Protein AF-A0A914FD40-F1 (afdb_monomer_lite)

pLDDT: mean 70.57, std 19.54, range [28.34, 96.69]

Foldseek 3Di:
DDDDPQDFDDDQDDDPVSVVVVVVVVVVVVVVVVVVVVVVVVVVVVDDDDDDDDDDDDDDDDDDDDPDPVVVVLVVVLVVVVVVLVVVVVVLVVQLVVVLVVPQPDDLFALLVVVSQDDFDPVDPVSVVSRLVSLLVSLQVRFNDAAELQDGPDPPWQADQADALLCCLGGVCNRTGSYHYPLVRPDRGGLQSVSSNVSNLLSSLSNSLSNPPVLVVDDSVVSSVVSLACVQLVSVCVSVCSVVCVVAVPPVVVVVSVVVSVVVPPDPPVVVVVVVVVVVVVVVVSVVVSLVVLVVLVVCQVVVGSPNPYNNSCSNRPVPPPPD

Radius of gyration: 24.41 Å; chains: 1; bounding box: 53×72×67 Å

Structure (mmCIF, N/CA/C/O backbone):
data_AF-A0A914FD40-F1
#
_entry.id   AF-A0A914FD40-F1
#
loop_
_atom_site.group_PDB
_atom_site.id
_atom_site.type_symbol
_atom_site.label_atom_id
_atom_site.label_alt_id
_atom_site.label_comp_id
_atom_site.label_asym_id
_atom_site.label_entity_id
_atom_site.label_seq_id
_atom_site.pdbx_PDB_ins_code
_atom_site.Cartn_x
_atom_site.Cartn_y
_atom_site.Cartn_z
_atom_site.occupancy
_atom_site.B_iso_or_equiv
_atom_site.auth_seq_id
_atom_site.auth_comp_id
_atom_site.auth_asym_id
_atom_site.auth_atom_id
_atom_site.pdbx_PDB_model_num
ATOM 1 N N . MET A 1 1 ? 29.458 4.145 -28.388 1.00 33.38 1 MET A N 1
ATOM 2 C CA . MET A 1 1 ? 28.478 3.808 -27.333 1.00 33.38 1 MET A CA 1
ATOM 3 C C . MET A 1 1 ? 28.350 5.014 -26.413 1.00 33.38 1 MET A C 1
ATOM 5 O O . MET A 1 1 ? 29.369 5.381 -25.837 1.00 33.38 1 MET A O 1
ATOM 9 N N . PRO A 1 2 ? 27.203 5.711 -26.339 1.00 31.09 2 PRO A N 1
ATOM 10 C CA . PRO A 1 2 ? 27.093 6.883 -25.483 1.00 31.09 2 PRO A CA 1
ATOM 11 C C . PRO A 1 2 ? 26.838 6.464 -24.028 1.00 31.09 2 PRO A C 1
ATOM 13 O O . PRO A 1 2 ? 26.054 5.565 -23.741 1.00 31.09 2 PRO A O 1
ATOM 16 N N . ASN A 1 3 ? 27.563 7.126 -23.135 1.00 28.34 3 ASN A N 1
ATOM 17 C CA . ASN A 1 3 ? 27.593 6.956 -21.683 1.00 28.34 3 ASN A CA 1
ATOM 18 C C . ASN A 1 3 ? 26.197 7.221 -21.065 1.00 28.34 3 ASN A C 1
ATOM 20 O O . ASN A 1 3 ? 25.595 8.242 -21.416 1.00 28.34 3 ASN A O 1
ATOM 24 N N . PRO A 1 4 ? 25.663 6.389 -20.146 1.00 37.53 4 PRO A N 1
ATOM 25 C CA . PRO A 1 4 ? 24.378 6.676 -19.523 1.00 37.53 4 PRO A CA 1
ATOM 26 C C . PRO A 1 4 ? 24.523 7.872 -18.577 1.00 37.53 4 PRO A C 1
ATOM 28 O O . PRO A 1 4 ? 25.253 7.847 -17.586 1.00 37.53 4 PRO A O 1
ATOM 31 N N . ILE A 1 5 ? 23.816 8.950 -18.910 1.00 32.00 5 ILE A N 1
ATOM 32 C CA . ILE A 1 5 ? 23.697 10.151 -18.088 1.00 32.00 5 ILE A CA 1
ATOM 33 C C . ILE A 1 5 ? 23.040 9.743 -16.763 1.00 32.00 5 ILE A C 1
ATOM 35 O O . ILE A 1 5 ? 21.841 9.478 -16.712 1.00 32.00 5 ILE A O 1
ATOM 39 N N . ASN A 1 6 ? 23.824 9.725 -15.682 1.00 28.56 6 ASN A N 1
ATOM 40 C CA . ASN A 1 6 ? 23.344 9.630 -14.303 1.00 28.56 6 ASN A CA 1
ATOM 41 C C . ASN A 1 6 ? 22.493 10.872 -13.966 1.00 28.56 6 ASN A C 1
ATOM 43 O O . ASN A 1 6 ? 22.968 11.828 -13.350 1.00 28.56 6 ASN A O 1
ATOM 47 N N . LYS A 1 7 ? 21.226 10.889 -14.392 1.00 34.19 7 LYS A N 1
ATOM 48 C CA . LYS A 1 7 ? 20.258 11.906 -13.968 1.00 34.19 7 LYS A CA 1
ATOM 49 C C . LYS A 1 7 ? 19.826 11.586 -12.537 1.00 34.19 7 LYS A C 1
ATOM 51 O O . LYS A 1 7 ? 19.092 10.632 -12.295 1.00 34.19 7 LYS A O 1
ATOM 56 N N . LYS A 1 8 ? 20.311 12.380 -11.579 1.00 33.97 8 LYS A N 1
ATOM 57 C CA . LYS A 1 8 ? 19.809 12.381 -10.200 1.00 33.97 8 LYS A CA 1
ATOM 58 C C . LYS A 1 8 ? 18.381 12.929 -10.212 1.00 33.97 8 LYS A C 1
ATOM 60 O O . LYS A 1 8 ? 18.168 14.063 -10.631 1.00 33.97 8 LYS A O 1
ATOM 65 N N . ILE A 1 9 ? 17.422 12.122 -9.773 1.00 39.84 9 ILE A N 1
ATOM 66 C CA . ILE A 1 9 ? 16.048 12.562 -9.525 1.00 39.84 9 ILE A CA 1
ATOM 67 C C . ILE A 1 9 ? 16.040 13.194 -8.130 1.00 39.84 9 ILE A C 1
ATOM 69 O O . ILE A 1 9 ? 16.425 12.556 -7.150 1.00 39.84 9 ILE A O 1
ATOM 73 N N . PHE A 1 10 ? 15.671 14.470 -8.040 1.00 32.12 10 PHE A N 1
ATOM 74 C CA . PHE A 1 10 ? 15.627 15.202 -6.776 1.00 32.12 10 PHE A CA 1
ATOM 75 C C . PHE A 1 10 ? 14.251 15.034 -6.127 1.00 32.12 10 PHE A C 1
ATOM 77 O O . PHE A 1 10 ? 13.337 15.806 -6.389 1.00 32.12 10 PHE A O 1
ATOM 84 N N . LEU A 1 11 ? 14.116 14.043 -5.246 1.00 36.00 11 LEU A N 1
ATOM 85 C CA . LEU A 1 11 ? 13.073 14.048 -4.220 1.00 36.00 11 LEU A CA 1
ATOM 86 C C . LEU A 1 11 ? 13.629 14.784 -2.995 1.00 36.00 11 LEU A C 1
ATOM 88 O O . LEU A 1 11 ? 14.632 14.375 -2.409 1.00 36.00 11 LEU A O 1
ATOM 92 N N . VAL A 1 12 ? 13.024 15.924 -2.657 1.00 31.36 12 VAL A N 1
ATOM 93 C CA . VAL A 1 12 ? 13.481 16.806 -1.575 1.00 31.36 12 VAL A CA 1
ATOM 94 C C . VAL A 1 12 ? 13.182 16.159 -0.221 1.00 31.36 12 VAL A C 1
ATOM 96 O O . VAL A 1 12 ? 12.040 16.146 0.238 1.00 31.36 12 VAL A O 1
ATOM 99 N N . VAL A 1 13 ? 14.224 15.676 0.457 1.00 34.97 13 VAL A N 1
ATOM 100 C CA . VAL A 1 13 ? 14.212 15.425 1.903 1.00 34.97 13 VAL A CA 1
ATOM 101 C C . VAL A 1 13 ? 15.379 16.192 2.531 1.00 34.97 13 VAL A C 1
ATOM 103 O O . VAL A 1 13 ? 16.490 16.195 2.010 1.00 34.97 13 VAL A O 1
ATOM 106 N N . HIS A 1 14 ? 15.077 16.930 3.599 1.00 39.09 14 HIS A N 1
ATOM 107 C CA . HIS A 1 14 ? 15.932 17.955 4.198 1.00 39.09 14 HIS A CA 1
ATOM 108 C C . HIS A 1 14 ? 17.183 17.383 4.895 1.00 39.09 14 HIS A C 1
ATOM 110 O O . HIS A 1 14 ? 17.064 16.781 5.960 1.00 39.09 14 HIS A O 1
ATOM 116 N N . ASP A 1 15 ? 18.367 17.674 4.348 1.00 42.81 15 ASP A N 1
ATOM 117 C CA . ASP A 1 15 ? 19.610 17.893 5.109 1.00 42.81 15 ASP A CA 1
ATOM 118 C C . ASP A 1 15 ? 20.009 19.386 5.031 1.00 42.81 15 ASP A C 1
ATOM 120 O O . ASP A 1 15 ? 19.342 20.158 4.340 1.00 42.81 15 ASP A O 1
ATOM 124 N N . ASP A 1 16 ? 21.077 19.827 5.705 1.00 40.41 16 ASP A N 1
ATOM 125 C CA . ASP A 1 16 ? 21.490 21.245 5.737 1.00 40.41 16 ASP A CA 1
ATOM 126 C C . ASP A 1 16 ? 21.833 21.840 4.352 1.00 40.41 16 ASP A C 1
ATOM 128 O O . ASP A 1 16 ? 21.661 23.043 4.128 1.00 40.41 16 ASP A O 1
ATOM 132 N N . ARG A 1 17 ? 22.227 21.012 3.372 1.00 42.31 17 ARG A N 1
ATOM 133 C CA . ARG A 1 17 ? 22.383 21.436 1.965 1.00 42.31 17 ARG A CA 1
ATOM 134 C C . ARG A 1 17 ? 21.029 21.503 1.262 1.00 42.31 17 ARG A C 1
ATOM 136 O O . ARG A 1 17 ? 20.794 22.400 0.455 1.00 42.31 17 ARG A O 1
ATOM 143 N N . GLY A 1 18 ? 20.108 20.613 1.618 1.00 41.38 18 GLY A N 1
ATOM 144 C CA . GLY A 1 18 ? 18.689 20.692 1.287 1.00 41.38 18 GLY A CA 1
ATOM 145 C C . GLY A 1 18 ? 18.003 21.927 1.877 1.00 41.38 18 GLY A C 1
ATOM 146 O O . GLY A 1 18 ? 17.130 22.481 1.225 1.00 41.38 18 GLY A O 1
ATOM 147 N N . ILE A 1 19 ? 18.413 22.424 3.050 1.00 44.41 19 ILE A N 1
ATOM 148 C CA . ILE A 1 19 ? 17.927 23.686 3.634 1.00 44.41 19 ILE A CA 1
ATOM 149 C C . ILE A 1 19 ? 18.455 24.884 2.842 1.00 44.41 19 ILE A C 1
ATOM 151 O O . ILE A 1 19 ? 17.691 25.811 2.590 1.00 44.41 19 ILE A O 1
ATOM 155 N N . ALA A 1 20 ? 19.720 24.872 2.409 1.00 47.66 20 ALA A N 1
ATOM 156 C CA . ALA A 1 20 ? 20.258 25.915 1.534 1.00 47.66 20 ALA A CA 1
ATOM 157 C C . ALA A 1 20 ? 19.518 25.950 0.184 1.00 47.66 20 ALA A C 1
ATOM 159 O O . ALA A 1 20 ? 19.035 27.002 -0.228 1.00 47.66 20 ALA A O 1
ATOM 160 N N . ASN A 1 21 ? 19.312 24.788 -0.440 1.00 48.56 21 ASN A N 1
ATOM 161 C CA . ASN A 1 21 ? 18.564 24.681 -1.693 1.00 48.56 21 ASN A CA 1
ATOM 162 C C . ASN A 1 21 ? 17.068 24.986 -1.517 1.00 48.56 21 ASN A C 1
ATOM 164 O O . ASN A 1 21 ? 16.470 25.604 -2.390 1.00 48.56 21 ASN A O 1
ATOM 168 N N . ALA A 1 22 ? 16.467 24.635 -0.378 1.00 45.44 22 ALA A N 1
ATOM 169 C CA . ALA A 1 22 ? 15.090 24.991 -0.046 1.00 45.44 22 ALA A CA 1
ATOM 170 C C . ALA A 1 22 ? 14.937 26.481 0.272 1.00 45.44 22 ALA A C 1
ATOM 172 O O . ALA A 1 22 ? 13.894 27.040 -0.032 1.00 45.44 22 ALA A O 1
ATOM 173 N N . LYS A 1 23 ? 15.952 27.148 0.838 1.00 53.12 23 LYS A N 1
ATOM 174 C CA . LYS A 1 23 ? 15.969 28.611 0.999 1.00 53.12 23 LYS A CA 1
ATOM 175 C C . LYS A 1 23 ? 16.036 29.299 -0.359 1.00 53.12 23 LYS A C 1
ATOM 177 O O . LYS A 1 23 ? 15.266 30.225 -0.582 1.00 53.12 23 LYS A O 1
ATOM 182 N N . THR A 1 24 ? 16.875 28.813 -1.273 1.00 62.72 24 THR A N 1
ATOM 183 C CA . THR A 1 24 ? 16.949 29.340 -2.644 1.00 62.72 24 THR A CA 1
ATOM 184 C C . THR A 1 24 ? 15.649 29.086 -3.411 1.00 62.72 24 THR A C 1
ATOM 186 O O . THR A 1 24 ? 15.107 30.008 -4.009 1.00 62.72 24 THR A O 1
ATOM 189 N N . PHE A 1 25 ? 15.078 27.881 -3.318 1.00 50.03 25 PHE A N 1
ATOM 190 C CA . PHE A 1 25 ? 13.795 27.542 -3.942 1.00 50.03 25 PHE A CA 1
ATOM 191 C C . PHE A 1 25 ? 12.618 28.313 -3.324 1.00 50.03 25 PHE A C 1
ATOM 193 O O . PHE A 1 25 ? 11.750 28.801 -4.041 1.00 50.03 25 PHE A O 1
ATOM 200 N N . LYS A 1 26 ? 12.600 28.491 -1.996 1.00 62.81 26 LYS A N 1
ATOM 201 C CA . LYS A 1 26 ? 11.619 29.325 -1.290 1.00 62.81 26 LYS A CA 1
ATOM 202 C C . LYS A 1 26 ? 11.735 30.786 -1.717 1.00 62.81 26 LYS A C 1
ATOM 204 O O . LYS A 1 26 ? 10.709 31.381 -2.014 1.00 62.81 26 LYS A O 1
ATOM 209 N N . ALA A 1 27 ? 12.947 31.331 -1.828 1.00 74.31 27 ALA A N 1
ATOM 210 C CA . ALA A 1 27 ? 13.170 32.684 -2.334 1.00 74.31 27 ALA A CA 1
ATOM 211 C C . ALA A 1 27 ? 12.705 32.832 -3.794 1.00 74.31 27 ALA A C 1
ATOM 213 O O . ALA A 1 27 ? 12.091 33.836 -4.147 1.00 74.31 27 ALA A O 1
ATOM 214 N N . GLU A 1 28 ? 12.920 31.817 -4.637 1.00 67.19 28 GLU A N 1
ATOM 215 C CA . GLU A 1 28 ? 12.436 31.808 -6.021 1.00 67.19 28 GLU A CA 1
ATOM 216 C C . GLU A 1 28 ? 10.899 31.738 -6.096 1.00 67.19 28 GLU A C 1
ATOM 218 O O . GLU A 1 28 ? 10.274 32.445 -6.890 1.00 67.19 28 GLU A O 1
ATOM 223 N N . MET A 1 29 ? 10.266 30.938 -5.234 1.00 59.97 29 MET A N 1
ATOM 224 C CA . MET A 1 29 ? 8.807 30.840 -5.131 1.00 59.97 29 MET A CA 1
ATOM 225 C C . MET A 1 29 ? 8.177 32.102 -4.536 1.00 59.97 29 MET A C 1
ATOM 227 O O . MET A 1 29 ? 7.127 32.540 -5.007 1.00 59.97 29 MET A O 1
ATOM 231 N N . GLU A 1 30 ? 8.816 32.734 -3.552 1.00 71.19 30 GLU A N 1
ATOM 232 C CA . GLU A 1 30 ? 8.408 34.026 -2.995 1.00 71.19 30 GLU A CA 1
ATOM 233 C C . GLU A 1 30 ? 8.548 35.140 -4.038 1.00 71.19 30 GLU A C 1
ATOM 235 O O . GLU A 1 30 ? 7.628 35.941 -4.185 1.00 71.19 30 GLU A O 1
ATOM 240 N N . ALA A 1 31 ? 9.614 35.136 -4.847 1.00 78.06 31 ALA A N 1
ATOM 241 C CA . ALA A 1 31 ? 9.784 36.066 -5.963 1.00 78.06 31 ALA A CA 1
ATOM 242 C C . ALA A 1 31 ? 8.722 35.862 -7.058 1.00 78.06 31 ALA A C 1
ATOM 244 O O . ALA A 1 31 ? 8.135 36.833 -7.543 1.00 78.06 31 ALA A O 1
ATOM 245 N N . LYS A 1 32 ? 8.405 34.608 -7.416 1.00 65.56 32 LYS A N 1
ATOM 246 C CA . LYS A 1 32 ? 7.311 34.287 -8.352 1.00 65.56 32 LYS A CA 1
ATOM 247 C C . LYS A 1 32 ? 5.947 34.693 -7.790 1.00 65.56 32 LYS A C 1
ATOM 249 O O . LYS A 1 32 ? 5.140 35.262 -8.520 1.00 65.56 32 LYS A O 1
ATOM 254 N N . THR A 1 33 ? 5.710 34.485 -6.495 1.00 60.91 33 THR A N 1
ATOM 255 C CA . THR A 1 33 ? 4.465 34.872 -5.810 1.00 60.91 33 THR A CA 1
ATOM 256 C C . THR A 1 33 ? 4.330 36.390 -5.694 1.00 60.91 33 THR A C 1
ATOM 258 O O . THR A 1 33 ? 3.245 36.921 -5.910 1.00 60.91 33 THR A O 1
ATOM 261 N N . ALA A 1 34 ? 5.420 37.109 -5.417 1.00 75.94 34 ALA A N 1
ATOM 262 C CA . ALA A 1 34 ? 5.455 38.569 -5.400 1.00 75.94 34 ALA A CA 1
ATOM 263 C C . ALA A 1 34 ? 5.201 39.151 -6.797 1.00 75.94 34 ALA A C 1
ATOM 265 O O . ALA A 1 34 ? 4.391 40.065 -6.936 1.00 75.94 34 ALA A O 1
ATOM 266 N N . LYS A 1 35 ? 5.799 38.566 -7.845 1.00 77.81 35 LYS A N 1
ATOM 267 C CA . LYS A 1 35 ? 5.512 38.929 -9.241 1.00 77.81 35 LYS A CA 1
ATOM 268 C C . LYS A 1 35 ? 4.040 38.691 -9.589 1.00 77.81 35 LYS A C 1
ATOM 270 O O . LYS A 1 35 ? 3.414 39.545 -10.203 1.00 77.81 35 LYS A O 1
ATOM 275 N N . HIS A 1 36 ? 3.466 37.573 -9.145 1.00 55.34 36 HIS A N 1
ATOM 276 C CA . HIS A 1 36 ? 2.060 37.246 -9.388 1.00 55.34 36 HIS A CA 1
ATOM 277 C C . HIS A 1 36 ? 1.096 38.140 -8.587 1.00 55.34 36 HIS A C 1
ATOM 279 O O . HIS A 1 36 ? 0.043 38.510 -9.096 1.00 55.34 36 HIS A O 1
ATOM 285 N N . LYS A 1 37 ? 1.454 38.535 -7.356 1.00 67.31 37 LYS A N 1
ATOM 286 C CA . LYS A 1 37 ? 0.718 39.541 -6.572 1.00 67.31 37 LYS A CA 1
ATOM 287 C C . LYS A 1 37 ? 0.773 40.914 -7.226 1.00 67.31 37 LYS A C 1
ATOM 289 O O . LYS A 1 37 ? -0.256 41.568 -7.269 1.00 67.31 37 LYS A O 1
ATOM 294 N N . LYS A 1 38 ? 1.927 41.313 -7.766 1.00 75.38 38 LYS A N 1
ATOM 295 C CA . LYS A 1 38 ? 2.076 42.575 -8.496 1.00 75.38 38 LYS A CA 1
ATOM 296 C C . LYS A 1 38 ? 1.199 42.598 -9.749 1.00 75.38 38 LYS A C 1
ATOM 298 O O . LYS A 1 38 ? 0.442 43.537 -9.920 1.00 75.38 38 LYS A O 1
ATOM 303 N N . ILE A 1 39 ? 1.196 41.514 -10.530 1.00 66.81 39 ILE A N 1
ATOM 304 C CA . ILE A 1 39 ? 0.303 41.359 -11.691 1.00 66.81 39 ILE A CA 1
ATOM 305 C C . ILE A 1 39 ? -1.171 41.393 -11.261 1.00 66.81 39 ILE A C 1
ATOM 307 O O . ILE A 1 39 ? -1.973 42.085 -11.870 1.00 66.81 39 ILE A O 1
ATOM 311 N N . LYS A 1 40 ? -1.547 40.695 -10.180 1.00 56.59 40 LYS A N 1
ATOM 312 C CA . LYS A 1 40 ? -2.922 40.740 -9.655 1.00 56.59 40 LYS A CA 1
ATOM 313 C C . LYS A 1 40 ? -3.314 42.114 -9.122 1.00 56.59 40 LYS A C 1
ATOM 315 O O . LYS A 1 40 ? -4.476 42.466 -9.224 1.00 56.59 40 LYS A O 1
ATOM 320 N N . GLN A 1 41 ? -2.379 42.862 -8.552 1.00 60.88 41 GLN A N 1
ATOM 321 C CA . GLN A 1 41 ? -2.617 44.206 -8.047 1.00 60.88 41 GLN A CA 1
ATOM 322 C C . GLN A 1 41 ? -2.735 45.215 -9.196 1.00 60.88 41 GLN A C 1
ATOM 324 O O . GLN A 1 41 ? -3.647 46.023 -9.169 1.00 60.88 41 GLN A O 1
ATOM 329 N N . GLU A 1 42 ? -1.921 45.092 -10.246 1.00 67.12 42 GLU A N 1
ATOM 330 C CA . GLU A 1 42 ? -2.053 45.870 -11.489 1.00 67.12 42 GLU A CA 1
ATOM 331 C C . GLU A 1 42 ? -3.382 45.566 -12.212 1.00 67.12 42 GLU A C 1
ATOM 333 O O . GLU A 1 42 ? -4.002 46.465 -12.771 1.00 67.12 42 GLU A O 1
ATOM 338 N N . ILE A 1 43 ? -3.864 44.318 -12.143 1.00 56.69 43 ILE A N 1
ATOM 339 C CA . ILE A 1 43 ? -5.195 43.923 -12.636 1.00 56.69 43 ILE A CA 1
ATOM 340 C C . ILE A 1 43 ? -6.308 44.473 -11.725 1.00 56.69 43 ILE A C 1
ATOM 342 O O . ILE A 1 43 ? -7.301 44.991 -12.219 1.00 56.69 43 ILE A O 1
ATOM 346 N N . PHE A 1 44 ? -6.148 44.421 -10.402 1.00 46.06 44 PHE A N 1
ATOM 347 C CA . PHE A 1 44 ? -7.159 44.881 -9.440 1.00 46.06 44 PHE A CA 1
ATOM 348 C C . PHE A 1 44 ? -7.261 46.413 -9.362 1.00 46.06 44 PHE A C 1
ATOM 350 O O . PHE A 1 44 ? -8.335 46.946 -9.128 1.00 46.06 44 PHE A O 1
ATOM 357 N N . GLU A 1 45 ? -6.168 47.138 -9.606 1.00 52.66 45 GLU A N 1
ATOM 358 C CA . GLU A 1 45 ? -6.147 48.604 -9.725 1.00 52.66 45 GLU A CA 1
ATOM 359 C C . GLU A 1 45 ? -6.741 49.089 -11.063 1.00 52.66 45 GLU A C 1
ATOM 361 O O . GLU A 1 45 ? -7.018 50.279 -11.216 1.00 52.66 45 GLU A O 1
ATOM 366 N N . SER A 1 46 ? -6.995 48.172 -12.008 1.00 48.72 46 SER A N 1
ATOM 367 C CA . SER A 1 46 ? -7.757 48.441 -13.235 1.00 48.72 46 SER A CA 1
ATOM 368 C C . SER A 1 46 ? -9.275 48.244 -13.081 1.00 48.72 46 SER A C 1
ATOM 370 O O . SER A 1 46 ? -10.027 48.576 -13.997 1.00 48.72 46 SER A O 1
ATOM 372 N N . GLU A 1 47 ? -9.745 47.780 -11.917 1.00 50.19 47 GLU A N 1
ATOM 373 C CA . GLU A 1 47 ? -11.166 47.590 -11.610 1.00 50.19 47 GLU A CA 1
ATOM 374 C C . GLU A 1 47 ? -11.613 48.541 -10.479 1.00 50.19 47 GLU A C 1
ATOM 376 O O . GLU A 1 47 ? -10.993 48.648 -9.422 1.00 50.19 47 GLU A O 1
ATOM 381 N N . SER A 1 48 ? -12.683 49.300 -10.733 1.00 45.25 48 SER A N 1
ATOM 382 C CA . SER A 1 48 ? -13.171 50.388 -9.869 1.00 45.25 48 SER A CA 1
ATOM 383 C C . SER A 1 48 ? -13.733 49.876 -8.525 1.00 45.25 48 SER A C 1
ATOM 385 O O . SER A 1 48 ? -14.388 48.832 -8.512 1.00 45.25 48 SER A O 1
ATOM 387 N N . PRO A 1 49 ? -13.527 50.575 -7.386 1.00 44.72 49 PRO A N 1
ATOM 388 C CA . PRO A 1 49 ? -13.818 50.014 -6.069 1.00 44.72 49 PRO A CA 1
ATOM 389 C C . PRO A 1 49 ? -15.230 50.346 -5.558 1.00 44.72 49 PRO A C 1
ATOM 391 O O . PRO A 1 49 ? -15.503 51.485 -5.181 1.00 44.72 49 PRO A O 1
ATOM 394 N N . GLU A 1 50 ? -16.074 49.327 -5.377 1.00 37.25 50 GLU A N 1
ATOM 395 C CA . GLU A 1 50 ? -17.208 49.385 -4.443 1.00 37.25 50 GLU A CA 1
ATOM 396 C C . GLU A 1 50 ? -17.126 48.275 -3.373 1.00 37.25 50 GLU A C 1
ATOM 398 O O . GLU A 1 50 ? -17.197 47.084 -3.653 1.00 37.25 50 GLU A O 1
ATOM 403 N N . GLN A 1 51 ? -16.977 48.746 -2.127 1.00 37.38 51 GLN A N 1
ATOM 404 C CA . GLN A 1 51 ? -17.385 48.171 -0.832 1.00 37.38 51 GLN A CA 1
ATOM 405 C C . GLN A 1 51 ? -16.767 46.842 -0.325 1.00 37.38 51 GLN A C 1
ATOM 407 O O . GLN A 1 51 ? -17.059 45.743 -0.782 1.00 37.38 51 GLN A O 1
ATOM 412 N N . LYS A 1 52 ? -16.007 46.946 0.783 1.00 33.47 52 LYS A N 1
ATOM 413 C CA . LYS A 1 52 ? -15.651 45.846 1.707 1.00 33.47 52 LYS A CA 1
ATOM 414 C C . LYS A 1 52 ? -16.348 46.035 3.064 1.00 33.47 52 LYS A C 1
ATOM 416 O O . LYS A 1 52 ? -16.272 47.144 3.594 1.00 33.47 52 LYS A O 1
ATOM 421 N N . PRO A 1 53 ? -16.904 44.981 3.694 1.00 33.47 53 PRO A N 1
ATOM 422 C CA . PRO A 1 53 ? -17.271 45.001 5.105 1.00 33.47 53 PRO A CA 1
ATOM 423 C C . PRO A 1 53 ? -16.136 44.493 6.019 1.00 33.47 53 PRO A C 1
ATOM 425 O O . PRO A 1 53 ? -15.249 43.737 5.621 1.00 33.47 53 PRO A O 1
ATOM 428 N N . SER A 1 54 ? -16.188 44.963 7.263 1.00 33.78 54 SER A N 1
ATOM 429 C CA . SER A 1 54 ? -15.225 44.836 8.363 1.00 33.78 54 SER A CA 1
ATOM 430 C C . SER A 1 54 ? -15.108 43.428 8.966 1.00 33.78 54 SER A C 1
ATOM 432 O O . SER A 1 54 ? -16.116 42.808 9.298 1.00 33.78 54 SER A O 1
ATOM 434 N N . SER A 1 55 ? -13.876 42.970 9.210 1.00 32.56 55 SER A N 1
ATOM 435 C CA . SER A 1 55 ? -13.554 41.732 9.937 1.00 32.56 55 SER A CA 1
ATOM 436 C C . SER A 1 55 ? -13.489 41.950 11.454 1.00 32.56 55 SER A C 1
ATOM 438 O O . SER A 1 55 ? -12.693 42.766 11.924 1.00 32.56 55 SER A O 1
ATOM 440 N N . SER A 1 56 ? -14.263 41.179 12.219 1.00 30.00 56 SER A N 1
ATOM 441 C CA . SER A 1 56 ? -14.164 41.066 13.678 1.00 30.00 56 SER A CA 1
ATOM 442 C C . SER A 1 56 ? -13.120 40.014 14.080 1.00 30.00 56 SER A C 1
ATOM 444 O O . SER A 1 56 ? -13.083 38.904 13.553 1.00 30.00 56 SER A O 1
ATOM 446 N N . SER A 1 57 ? -12.242 40.370 15.021 1.00 28.97 57 SER A N 1
ATOM 447 C CA . SER A 1 57 ? -11.246 39.468 15.605 1.00 28.97 57 SER A CA 1
ATOM 448 C C . SER A 1 57 ? -11.841 38.714 16.797 1.00 28.97 57 SER A C 1
ATOM 450 O O . SER A 1 57 ? -12.236 39.342 17.780 1.00 28.97 57 SER A O 1
ATOM 452 N N . PHE A 1 58 ? -11.855 37.384 16.747 1.00 29.06 58 PHE A N 1
ATOM 453 C CA . PHE A 1 58 ? -12.146 36.534 17.905 1.00 29.06 58 PHE A CA 1
ATOM 454 C C . PHE A 1 58 ? -10.891 36.393 18.781 1.00 29.06 58 PHE A C 1
ATOM 456 O O . PHE A 1 58 ? -9.849 35.941 18.306 1.00 29.06 58 PHE A O 1
ATOM 463 N N . LYS A 1 59 ? -10.990 36.773 20.061 1.00 32.22 59 LYS A N 1
ATOM 464 C CA . LYS A 1 59 ? -10.000 36.466 21.105 1.00 32.22 59 LYS A CA 1
ATOM 465 C C . LYS A 1 59 ? -10.477 35.249 21.900 1.00 32.22 59 LYS A C 1
ATOM 467 O O . LYS A 1 59 ? -11.616 35.224 22.351 1.00 32.22 59 LYS A O 1
ATOM 472 N N . PHE A 1 60 ? -9.600 34.264 22.074 1.00 29.67 60 PHE A N 1
ATOM 473 C CA . PHE A 1 60 ? -9.784 33.176 23.035 1.00 29.67 60 PHE A CA 1
ATOM 474 C C . PHE A 1 60 ? -9.310 33.662 24.408 1.00 29.67 60 PHE A C 1
ATOM 476 O O . PHE A 1 60 ? -8.110 33.833 24.615 1.00 29.67 60 PHE A O 1
ATOM 483 N N . GLU A 1 61 ? -10.238 33.880 25.337 1.00 32.00 61 GLU A N 1
ATOM 484 C CA . GLU A 1 61 ? -9.931 34.073 26.756 1.00 32.00 61 GLU A CA 1
ATOM 485 C C . GLU A 1 61 ? -10.389 32.847 27.560 1.00 32.00 61 GLU A C 1
ATOM 487 O O . GLU A 1 61 ? -11.540 32.428 27.487 1.00 32.00 61 GLU A O 1
ATOM 492 N N . ASN A 1 62 ? -9.429 32.271 28.291 1.00 34.81 62 ASN A N 1
ATOM 493 C CA . ASN A 1 62 ? -9.542 31.518 29.545 1.00 34.81 62 ASN A CA 1
ATOM 494 C C . ASN A 1 62 ? -10.741 30.565 29.724 1.00 34.81 62 ASN A C 1
ATOM 496 O O . ASN A 1 62 ? -11.725 30.884 30.386 1.00 34.81 62 ASN A O 1
ATOM 500 N N . LEU A 1 63 ? -10.572 29.321 29.265 1.00 31.61 63 LEU A N 1
ATOM 501 C CA . LEU A 1 63 ? -11.341 28.168 29.742 1.00 31.61 63 LEU A CA 1
ATOM 502 C C . LEU A 1 63 ? -10.718 27.642 31.043 1.00 31.61 63 LEU A C 1
ATOM 504 O O . LEU A 1 63 ? -9.719 26.923 31.034 1.00 31.61 63 LEU A O 1
ATOM 508 N N . GLN A 1 64 ? -11.312 28.027 32.167 1.00 34.97 64 GLN A N 1
ATOM 509 C CA . GLN A 1 64 ? -11.005 27.486 33.485 1.00 34.97 64 GLN A CA 1
ATOM 510 C C . GLN A 1 64 ? -11.694 26.115 33.605 1.00 34.97 64 GLN A C 1
ATOM 512 O O . GLN A 1 64 ? -12.920 26.026 33.625 1.00 34.97 64 GLN A O 1
ATOM 517 N N . PHE A 1 65 ? -10.912 25.032 33.599 1.00 36.78 65 PHE A N 1
ATOM 518 C CA . PHE A 1 65 ? -11.432 23.668 33.726 1.00 36.78 65 PHE A CA 1
ATOM 519 C C . PHE A 1 65 ? -11.950 23.433 35.152 1.00 36.78 65 PHE A C 1
ATOM 521 O O . PHE A 1 65 ? -11.175 23.416 36.105 1.00 36.78 65 PHE A O 1
ATOM 528 N N . CYS A 1 66 ? -13.260 23.220 35.295 1.00 37.91 66 CYS A N 1
ATOM 529 C CA . CYS A 1 66 ? -13.837 22.622 36.496 1.00 37.91 66 CYS A CA 1
ATOM 530 C C . CYS A 1 66 ? -13.452 21.136 36.538 1.00 37.91 66 CYS A C 1
ATOM 532 O O . CYS A 1 66 ? -13.931 20.344 35.723 1.00 37.91 66 CYS A O 1
ATOM 534 N N . GLU A 1 67 ? -12.602 20.752 37.490 1.00 41.69 67 GLU A N 1
ATOM 535 C CA . GLU A 1 67 ? -12.355 19.351 37.839 1.00 41.69 67 GLU A CA 1
ATOM 536 C C . GLU A 1 67 ? -13.637 18.761 38.442 1.00 41.69 67 GLU A C 1
ATOM 538 O O . GLU A 1 67 ? -13.952 18.952 39.612 1.00 41.69 67 GLU A O 1
ATOM 543 N N . THR A 1 68 ? -14.427 18.087 37.610 1.00 54.78 68 THR A N 1
ATOM 544 C CA . THR A 1 68 ? -15.589 17.306 38.048 1.00 54.78 68 THR A CA 1
ATOM 545 C C . THR A 1 68 ? -15.165 15.853 38.259 1.00 54.78 68 THR A C 1
ATOM 547 O O . THR A 1 68 ? -14.311 15.345 37.531 1.00 54.78 68 THR A O 1
ATOM 550 N N . GLU A 1 69 ? -15.764 15.153 39.226 1.00 55.41 69 GLU A N 1
ATOM 551 C CA . GLU A 1 69 ? -15.476 13.737 39.533 1.00 55.41 69 GLU A CA 1
ATOM 552 C C . GLU A 1 69 ? -15.557 12.817 38.296 1.00 55.41 69 GLU A C 1
ATOM 554 O O . GLU A 1 69 ? -14.804 11.846 38.184 1.00 55.41 69 GLU A O 1
ATOM 559 N N . GLY A 1 70 ? -16.378 13.176 37.300 1.00 52.91 70 GLY A N 1
ATOM 560 C CA . GLY A 1 70 ? -16.462 12.475 36.015 1.00 52.91 70 GLY A CA 1
ATOM 561 C C . GLY A 1 70 ? -15.169 12.503 35.188 1.00 52.91 70 GLY A C 1
ATOM 562 O O . GLY A 1 70 ? -14.888 11.555 34.453 1.00 52.91 70 GLY A O 1
ATOM 563 N N . ALA A 1 71 ? -14.329 13.532 35.333 1.00 53.28 71 ALA A N 1
ATOM 564 C CA . ALA A 1 71 ? -13.038 13.604 34.650 1.00 53.28 71 ALA A CA 1
ATOM 565 C C . ALA A 1 71 ? -12.052 12.552 35.180 1.00 53.28 71 ALA A C 1
ATOM 567 O O . ALA A 1 71 ? -11.306 11.965 34.394 1.00 53.28 71 ALA A O 1
ATOM 568 N N . SER A 1 72 ? -12.087 12.279 36.489 1.00 59.12 72 SER A N 1
ATOM 569 C CA . SER A 1 72 ? -11.247 11.267 37.140 1.00 59.12 72 SER A CA 1
ATOM 570 C C . SER A 1 72 ? -11.627 9.858 36.675 1.00 59.12 72 SER A C 1
ATOM 572 O O . SER A 1 72 ? -10.773 9.106 36.200 1.00 59.12 72 SER A O 1
ATOM 574 N N . GLN A 1 73 ? -12.926 9.536 36.672 1.00 61.25 73 GLN A N 1
ATOM 575 C CA . GLN A 1 73 ? -13.428 8.244 36.198 1.00 61.25 73 GLN A CA 1
ATOM 576 C C . GLN A 1 73 ? -13.113 8.008 34.710 1.00 61.25 73 GLN A C 1
ATOM 578 O O . GLN A 1 73 ? -12.588 6.954 34.345 1.00 61.25 73 GLN A O 1
ATOM 583 N N . ALA A 1 74 ? -13.311 9.021 33.859 1.00 55.53 74 ALA A N 1
ATOM 584 C CA . ALA A 1 74 ? -12.946 8.959 32.442 1.00 55.53 74 ALA A CA 1
ATOM 585 C C . ALA A 1 74 ? -11.425 8.823 32.217 1.00 55.53 74 ALA A C 1
ATOM 587 O O . ALA A 1 74 ? -10.976 8.283 31.199 1.00 55.53 74 ALA A O 1
ATOM 588 N N . LEU A 1 75 ? -10.591 9.324 33.136 1.00 59.06 75 LEU A N 1
ATOM 589 C CA . LEU A 1 75 ? -9.139 9.131 33.099 1.00 59.06 75 LEU A CA 1
ATOM 590 C C . LEU A 1 75 ? -8.759 7.682 33.423 1.00 59.06 75 LEU A C 1
ATOM 592 O O . LEU A 1 75 ? -7.932 7.096 32.720 1.00 59.06 75 LEU A O 1
ATOM 596 N N . THR A 1 76 ? -9.391 7.096 34.441 1.00 68.25 76 THR A N 1
ATOM 597 C CA . THR A 1 76 ? -9.175 5.704 34.851 1.00 68.25 76 THR A CA 1
ATOM 598 C C . THR A 1 76 ? -9.639 4.718 33.782 1.00 68.25 76 THR A C 1
ATOM 600 O O . THR A 1 76 ? -8.886 3.813 33.420 1.00 68.25 76 THR A O 1
ATOM 603 N N . GLU A 1 77 ? -10.831 4.909 33.213 1.00 64.62 77 GLU A N 1
ATOM 604 C CA . GLU A 1 77 ? -11.345 4.073 32.120 1.00 64.62 77 GLU A CA 1
ATOM 605 C C . GLU A 1 77 ? -10.431 4.113 30.893 1.00 64.62 77 GLU A C 1
ATOM 607 O O . GLU A 1 77 ? -10.122 3.071 30.311 1.00 64.62 77 GLU A O 1
ATOM 612 N N . TYR A 1 78 ? -9.911 5.295 30.556 1.00 59.06 78 TYR A N 1
ATOM 613 C CA . TYR A 1 78 ? -8.932 5.449 29.487 1.00 59.06 78 TYR A CA 1
ATOM 614 C C . TYR A 1 78 ? -7.611 4.740 29.781 1.00 59.06 78 TYR A C 1
ATOM 616 O O . TYR A 1 78 ? -7.106 4.021 28.921 1.00 59.06 78 TYR A O 1
ATOM 624 N N . SER A 1 79 ? -7.057 4.906 30.984 1.00 63.97 79 SER A N 1
ATOM 625 C CA . SER A 1 79 ? -5.825 4.219 31.385 1.00 63.97 79 SER A CA 1
ATOM 626 C C . SER A 1 79 ? -5.989 2.700 31.271 1.00 63.97 79 SER A C 1
ATOM 628 O O . SER A 1 79 ? -5.143 2.008 30.702 1.00 63.97 79 SER A O 1
ATOM 630 N N . ASN A 1 80 ? -7.142 2.179 31.695 1.00 69.44 80 ASN A N 1
ATOM 631 C CA . ASN A 1 80 ? -7.480 0.764 31.572 1.00 69.44 80 ASN A CA 1
ATOM 632 C C . ASN A 1 80 ? -7.647 0.321 30.108 1.00 69.44 80 ASN A C 1
ATOM 634 O O . ASN A 1 80 ? -7.138 -0.736 29.731 1.00 69.44 80 ASN A O 1
ATOM 638 N N . ALA A 1 81 ? -8.319 1.112 29.266 1.00 61.94 81 ALA A N 1
ATOM 639 C CA . ALA A 1 81 ? -8.461 0.837 27.835 1.00 61.94 81 ALA A CA 1
ATOM 640 C C . ALA A 1 81 ? -7.104 0.842 27.112 1.00 61.94 81 ALA A C 1
ATOM 642 O O . ALA A 1 81 ? -6.801 -0.096 26.374 1.00 61.94 81 ALA A O 1
ATOM 643 N N . LYS A 1 82 ? -6.252 1.833 27.396 1.00 66.94 82 LYS A N 1
ATOM 644 C CA . LYS A 1 82 ? -4.883 1.931 26.881 1.00 66.94 82 LYS A CA 1
ATOM 645 C C . LYS A 1 82 ? -4.048 0.718 27.292 1.00 66.94 82 LYS A C 1
ATOM 647 O O . LYS A 1 82 ? -3.448 0.083 26.432 1.00 66.94 82 LYS A O 1
ATOM 652 N N . ASN A 1 83 ? -4.058 0.349 28.573 1.00 68.44 83 ASN A N 1
ATOM 653 C CA . ASN A 1 83 ? -3.313 -0.808 29.074 1.00 68.44 83 ASN A CA 1
ATOM 654 C C . ASN A 1 83 ? -3.795 -2.126 28.444 1.00 68.44 83 ASN A C 1
ATOM 656 O O . ASN A 1 83 ? -2.978 -2.996 28.139 1.00 68.44 83 ASN A O 1
ATOM 660 N N . ARG A 1 84 ? -5.109 -2.284 28.221 1.00 70.06 84 ARG A N 1
ATOM 661 C CA . ARG A 1 84 ? -5.663 -3.439 27.491 1.00 70.06 84 ARG A CA 1
ATOM 662 C C . ARG A 1 84 ? -5.172 -3.473 26.045 1.00 70.06 84 ARG A C 1
ATOM 664 O O . ARG A 1 84 ? -4.689 -4.512 25.604 1.00 70.06 84 ARG A O 1
ATOM 671 N N . PHE A 1 85 ? -5.227 -2.340 25.347 1.00 64.00 85 PHE A N 1
ATOM 672 C CA . PHE A 1 85 ? -4.738 -2.219 23.975 1.00 64.00 85 PHE A CA 1
ATOM 673 C C . PHE A 1 85 ? -3.235 -2.509 23.861 1.00 64.00 85 PHE A C 1
ATOM 675 O O . PHE A 1 85 ? -2.814 -3.234 22.963 1.00 64.00 85 PHE A O 1
ATOM 682 N N . GLU A 1 86 ? -2.413 -1.990 24.777 1.00 67.50 86 GLU A N 1
ATOM 683 C CA . GLU A 1 86 ? -0.964 -2.220 24.779 1.00 67.50 86 GLU A CA 1
ATOM 684 C C . GLU A 1 86 ? -0.612 -3.688 25.054 1.00 67.50 86 GLU A C 1
ATOM 686 O O . GLU A 1 86 ? 0.237 -4.247 24.354 1.00 67.50 86 GLU A O 1
ATOM 691 N N . LYS A 1 87 ? -1.304 -4.339 26.000 1.00 73.50 87 LYS A N 1
ATOM 692 C CA . LYS A 1 87 ? -1.142 -5.777 26.268 1.00 73.50 87 LYS A CA 1
ATOM 693 C C . LYS A 1 87 ? -1.531 -6.633 25.066 1.00 73.50 87 LYS A C 1
ATOM 695 O O . LYS A 1 87 ? -0.772 -7.528 24.694 1.00 73.50 87 LYS A O 1
ATOM 700 N N . GLU A 1 88 ? -2.667 -6.346 24.433 1.00 65.19 88 GLU A N 1
ATOM 701 C CA . GLU A 1 88 ? -3.067 -7.037 23.204 1.00 65.19 88 GLU A CA 1
ATOM 702 C C . GLU A 1 88 ? -2.042 -6.786 22.091 1.00 65.19 88 GLU A C 1
ATOM 704 O O . GLU A 1 88 ? -1.549 -7.735 21.491 1.00 65.19 88 GLU A O 1
ATOM 709 N N . CYS A 1 89 ? -1.595 -5.544 21.883 1.00 61.62 89 CYS A N 1
ATOM 710 C CA . CYS A 1 89 ? -0.538 -5.230 20.918 1.00 61.62 89 CYS A CA 1
ATOM 711 C C . CYS A 1 89 ? 0.755 -6.028 21.150 1.00 61.62 89 CYS A C 1
ATOM 713 O O . CYS A 1 89 ? 1.351 -6.489 20.179 1.00 61.62 89 CYS A O 1
ATOM 715 N N . GLN A 1 90 ? 1.210 -6.183 22.397 1.00 71.50 90 GLN A N 1
ATOM 716 C CA . GLN A 1 90 ? 2.411 -6.967 22.728 1.00 71.50 90 GLN A CA 1
ATOM 717 C C . GLN A 1 90 ? 2.217 -8.465 22.482 1.00 71.50 90 GLN A C 1
ATOM 719 O O . GLN A 1 90 ? 3.111 -9.131 21.951 1.00 71.50 90 GLN A O 1
ATOM 724 N N . LYS A 1 91 ? 1.043 -8.995 22.836 1.00 75.69 91 LYS A N 1
ATOM 725 C CA . LYS A 1 91 ? 0.658 -10.380 22.556 1.00 75.69 91 LYS A CA 1
ATOM 726 C C . LYS A 1 91 ? 0.642 -10.643 21.049 1.00 75.69 91 LYS A C 1
ATOM 728 O O . LYS A 1 91 ? 1.247 -11.614 20.598 1.00 75.69 91 LYS A O 1
ATOM 733 N N . TRP A 1 92 ? 0.043 -9.743 20.268 1.00 68.06 92 TRP A N 1
ATOM 734 C CA . TRP A 1 92 ? 0.016 -9.832 18.809 1.00 68.06 92 TRP A CA 1
ATOM 735 C C . TRP A 1 92 ? 1.393 -9.672 18.188 1.00 68.06 92 TRP A C 1
ATOM 737 O O . TRP A 1 92 ? 1.731 -10.458 17.317 1.00 68.06 92 TRP A O 1
ATOM 747 N N . HIS A 1 93 ? 2.224 -8.743 18.659 1.00 67.00 93 HIS A N 1
ATOM 748 C CA . HIS A 1 93 ? 3.607 -8.623 18.193 1.00 67.00 93 HIS A CA 1
ATOM 749 C C . HIS A 1 93 ? 4.381 -9.929 18.416 1.00 67.00 93 HIS A C 1
ATOM 751 O O . HIS A 1 93 ? 5.017 -10.447 17.503 1.00 67.00 93 HIS A O 1
ATOM 757 N N . SER A 1 94 ? 4.244 -10.532 19.599 1.00 73.38 94 SER A N 1
ATOM 758 C CA . SER A 1 94 ? 4.863 -11.826 19.905 1.00 73.38 94 SER A CA 1
ATOM 759 C C . SER A 1 94 ? 4.352 -12.939 18.983 1.00 73.38 94 SER A C 1
ATOM 761 O O . SER A 1 94 ? 5.145 -13.752 18.507 1.00 73.38 94 SER A O 1
ATOM 763 N N . LEU A 1 95 ? 3.048 -12.958 18.680 1.00 72.12 95 LEU A N 1
ATOM 764 C CA . LEU A 1 95 ? 2.460 -13.913 17.741 1.00 72.12 95 LEU A CA 1
ATOM 765 C C . LEU A 1 95 ? 2.921 -13.665 16.301 1.00 72.12 95 LEU A C 1
ATOM 767 O O . LEU A 1 95 ? 3.260 -14.622 15.616 1.00 72.12 95 LEU A O 1
ATOM 771 N N . ILE A 1 96 ? 2.973 -12.414 15.843 1.00 67.00 96 ILE A N 1
ATOM 772 C CA . ILE A 1 96 ? 3.463 -12.026 14.515 1.00 67.00 96 ILE A CA 1
ATOM 773 C C . ILE A 1 96 ? 4.914 -12.469 14.367 1.00 67.00 96 ILE A C 1
ATOM 775 O O . ILE A 1 96 ? 5.231 -13.150 13.398 1.00 67.00 96 ILE A O 1
ATOM 779 N N . VAL A 1 97 ? 5.779 -12.188 15.345 1.00 67.81 97 VAL A N 1
ATOM 780 C CA . VAL A 1 97 ? 7.184 -12.631 15.361 1.00 67.81 97 VAL A CA 1
ATOM 781 C C . VAL A 1 97 ? 7.295 -14.162 15.382 1.00 67.81 97 VAL A C 1
ATOM 783 O O . VAL A 1 97 ? 8.131 -14.740 14.689 1.00 67.81 97 VAL A O 1
ATOM 786 N N . ALA A 1 98 ? 6.452 -14.854 16.150 1.00 68.56 98 ALA A N 1
ATOM 787 C CA . ALA A 1 98 ? 6.444 -16.317 16.185 1.00 68.56 98 ALA A CA 1
ATOM 788 C C . ALA A 1 98 ? 5.931 -16.938 14.872 1.00 68.56 98 ALA A C 1
ATOM 790 O O . ALA A 1 98 ? 6.447 -17.963 14.424 1.00 68.56 98 ALA A O 1
ATOM 791 N N . THR A 1 99 ? 4.936 -16.315 14.243 1.00 64.50 99 THR A N 1
ATOM 792 C CA . THR A 1 99 ? 4.276 -16.806 13.026 1.00 64.50 99 THR A CA 1
ATOM 793 C C . THR A 1 99 ? 5.110 -16.495 11.792 1.00 64.50 99 THR A C 1
ATOM 795 O O . THR A 1 99 ? 5.287 -17.367 10.950 1.00 64.50 99 THR A O 1
ATOM 798 N N . SER A 1 100 ? 5.724 -15.314 11.724 1.00 61.22 100 SER A N 1
ATOM 799 C CA . SER A 1 100 ? 6.694 -14.958 10.681 1.00 61.22 100 SER A CA 1
ATOM 800 C C . SER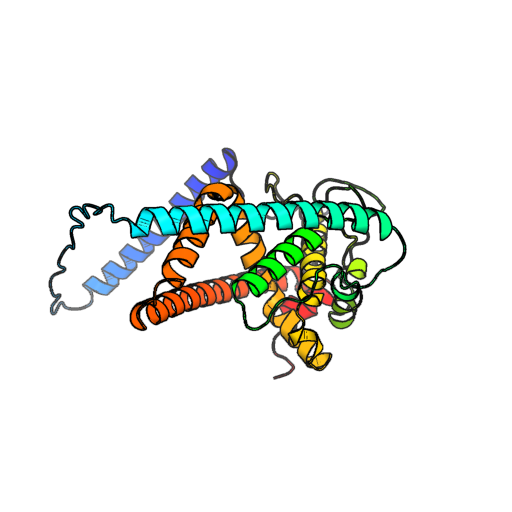 A 1 100 ? 7.866 -15.934 10.646 1.00 61.22 100 SER A C 1
ATOM 802 O O . SER A 1 100 ? 8.217 -16.407 9.571 1.00 61.22 100 SER A O 1
ATOM 804 N N . LYS A 1 101 ? 8.374 -16.373 11.806 1.00 63.19 101 LYS A N 1
ATOM 805 C CA . LYS A 1 101 ? 9.373 -17.456 11.882 1.00 63.19 101 LYS A CA 1
ATOM 806 C C . LYS A 1 101 ? 8.872 -18.806 11.346 1.00 63.19 101 LYS A C 1
ATOM 808 O O . LYS A 1 101 ? 9.677 -19.566 10.819 1.00 63.19 101 LYS A O 1
ATOM 813 N N . ARG A 1 102 ? 7.574 -19.117 11.469 1.00 58.19 102 ARG A N 1
ATOM 814 C CA . ARG A 1 102 ? 6.966 -20.370 10.969 1.00 58.19 102 ARG A CA 1
ATOM 815 C C . ARG A 1 102 ? 6.598 -20.323 9.484 1.00 58.19 102 ARG A C 1
ATOM 817 O O . ARG A 1 102 ? 6.573 -21.368 8.848 1.00 58.19 102 ARG A O 1
ATOM 824 N N . MET A 1 103 ? 6.327 -19.141 8.934 1.00 61.47 103 MET A N 1
ATOM 825 C CA . MET A 1 103 ? 5.938 -18.958 7.529 1.00 61.47 103 MET A CA 1
ATOM 826 C C . MET A 1 103 ? 7.117 -18.883 6.554 1.00 61.47 103 MET A C 1
ATOM 828 O O . MET A 1 103 ? 6.912 -18.791 5.341 1.00 61.47 103 MET A O 1
ATOM 832 N N . PHE A 1 104 ? 8.351 -18.957 7.057 1.00 53.00 104 PHE A N 1
ATOM 833 C CA . PHE A 1 104 ? 9.535 -19.054 6.215 1.00 53.00 104 PHE A CA 1
ATOM 834 C C . PHE A 1 104 ? 9.450 -20.304 5.321 1.00 53.00 104 PHE A C 1
ATOM 836 O O . PHE A 1 104 ? 9.631 -21.423 5.794 1.00 53.00 104 PHE A O 1
ATOM 843 N N . LYS A 1 105 ? 9.228 -20.053 4.018 1.00 52.22 105 LYS A N 1
ATOM 844 C CA . LYS A 1 105 ? 9.365 -20.924 2.827 1.00 52.22 105 LYS A CA 1
ATOM 845 C C . LYS A 1 105 ? 8.108 -21.446 2.110 1.00 52.22 105 LYS A C 1
ATOM 847 O O . LYS A 1 105 ? 8.292 -21.948 1.009 1.00 52.22 105 LYS A O 1
ATOM 852 N N . ALA A 1 106 ? 6.879 -21.322 2.619 1.00 54.00 106 ALA A N 1
ATOM 853 C CA . ALA A 1 106 ? 5.758 -22.071 2.011 1.00 54.00 106 ALA A CA 1
ATOM 854 C C . ALA A 1 106 ? 4.794 -21.281 1.099 1.00 54.00 106 ALA A C 1
ATOM 856 O O . ALA A 1 106 ? 4.285 -21.869 0.153 1.00 54.00 106 ALA A O 1
ATOM 857 N N . ASN A 1 107 ? 4.540 -19.984 1.338 1.00 64.25 107 ASN A N 1
ATOM 858 C CA . ASN A 1 107 ? 3.467 -19.261 0.632 1.00 64.25 107 ASN A CA 1
ATOM 859 C C . ASN A 1 107 ? 3.962 -18.012 -0.110 1.00 64.25 107 ASN A C 1
ATOM 861 O O . ASN A 1 107 ? 4.384 -17.021 0.506 1.00 64.25 107 ASN A O 1
ATOM 865 N N . SER A 1 108 ? 3.863 -18.056 -1.441 1.00 72.44 108 SER A N 1
ATOM 866 C CA . SER A 1 108 ? 4.038 -16.902 -2.328 1.00 72.44 108 SER A CA 1
ATOM 867 C C . SER A 1 108 ? 2.863 -15.920 -2.264 1.00 72.44 108 SER A C 1
ATOM 869 O O . SER A 1 108 ? 3.074 -14.719 -2.435 1.00 72.44 108 SER A O 1
ATOM 871 N N . GLY A 1 109 ? 1.681 -16.420 -1.891 1.00 87.00 109 GLY A N 1
ATOM 872 C CA . GLY A 1 109 ? 0.442 -15.653 -1.835 1.00 87.00 109 GLY A CA 1
ATOM 873 C C . GLY A 1 109 ? 0.434 -14.501 -0.819 1.00 87.00 109 GLY A C 1
ATOM 874 O O . GLY A 1 109 ? 1.390 -14.303 -0.050 1.00 87.00 109 GLY A O 1
ATOM 875 N N . PRO A 1 110 ? -0.658 -13.722 -0.794 1.00 91.81 110 PRO A N 1
ATOM 876 C CA . PRO A 1 110 ? -0.752 -12.484 -0.041 1.00 91.81 110 PRO A CA 1
ATOM 877 C C . PRO A 1 110 ? -0.909 -12.759 1.458 1.00 91.81 110 PRO A C 1
ATOM 879 O O . PRO A 1 110 ? -1.492 -13.770 1.864 1.00 91.81 110 PRO A O 1
ATOM 882 N N . LEU A 1 111 ? -0.419 -11.853 2.308 1.00 90.38 111 LEU A N 1
ATOM 883 C CA . LEU A 1 111 ? -0.438 -12.058 3.766 1.00 90.38 111 LEU A CA 1
ATOM 884 C C . LEU A 1 111 ? -1.855 -12.231 4.341 1.00 90.38 111 LEU A C 1
ATOM 886 O O . LEU A 1 111 ? -2.057 -13.024 5.268 1.00 90.38 111 LEU A O 1
ATOM 890 N N . GLY A 1 112 ? -2.855 -11.577 3.748 1.00 88.62 112 GLY A N 1
ATOM 891 C CA . GLY A 1 112 ? -4.254 -11.688 4.154 1.00 88.62 112 GLY A CA 1
ATOM 892 C C . GLY A 1 112 ? -4.858 -13.071 3.940 1.00 88.62 112 GLY A C 1
ATOM 893 O O . GLY A 1 112 ? -5.786 -13.442 4.668 1.00 88.62 112 GLY A O 1
ATOM 894 N N . ALA A 1 113 ? -4.316 -13.871 3.016 1.00 87.69 113 ALA A N 1
ATOM 895 C CA . ALA A 1 113 ? -4.781 -15.237 2.778 1.00 87.69 113 ALA A CA 1
ATOM 896 C C . ALA A 1 113 ? -4.480 -16.172 3.959 1.00 87.69 113 ALA A C 1
ATOM 898 O O . ALA A 1 113 ? -5.209 -17.136 4.178 1.00 87.69 113 ALA A O 1
ATOM 899 N N . VAL A 1 114 ? -3.454 -15.865 4.761 1.00 84.56 114 VAL A N 1
ATOM 900 C CA . VAL A 1 114 ? -3.057 -16.694 5.909 1.00 84.56 114 VAL A CA 1
ATOM 901 C C . VAL A 1 114 ? -4.009 -16.525 7.099 1.00 84.56 114 VAL A C 1
ATOM 903 O O . VAL A 1 114 ? -4.095 -17.407 7.948 1.00 84.56 114 VAL A O 1
ATOM 906 N N . ARG A 1 115 ? -4.756 -15.412 7.165 1.00 84.06 115 ARG A N 1
ATOM 907 C CA . ARG A 1 115 ? -5.728 -15.122 8.241 1.00 84.06 115 ARG A CA 1
ATOM 908 C C . ARG A 1 115 ? -5.129 -15.204 9.657 1.00 84.06 115 ARG A C 1
ATOM 910 O O . ARG A 1 115 ? -5.741 -15.729 10.578 1.00 84.06 115 ARG A O 1
ATOM 917 N N . ILE A 1 116 ? -3.918 -14.670 9.831 1.00 84.19 116 ILE A N 1
ATOM 918 C CA . ILE A 1 116 ? -3.225 -14.638 11.137 1.00 84.19 116 ILE A CA 1
ATOM 919 C C . ILE A 1 116 ? -3.907 -13.675 12.113 1.00 84.19 116 ILE A C 1
ATOM 921 O O . ILE A 1 116 ? -3.913 -13.902 13.322 1.00 84.19 116 ILE A O 1
ATOM 925 N N . ILE A 1 117 ? -4.438 -12.574 11.587 1.00 85.44 117 ILE A N 1
ATOM 926 C CA . ILE A 1 117 ? -5.101 -11.542 12.379 1.00 85.44 117 ILE A CA 1
ATOM 927 C C . ILE A 1 117 ? -6.564 -11.961 12.559 1.00 85.44 117 ILE A C 1
ATOM 929 O O . ILE A 1 117 ? -7.203 -12.280 11.552 1.00 85.44 117 ILE A O 1
ATOM 933 N N . PRO A 1 118 ? -7.096 -11.968 13.795 1.00 84.81 118 PRO A N 1
ATOM 934 C CA . PRO A 1 118 ? -8.486 -12.314 14.054 1.00 84.81 118 PRO A CA 1
ATOM 935 C C . PRO A 1 118 ? -9.444 -11.389 13.330 1.00 84.81 118 PRO A C 1
ATOM 937 O O . PRO A 1 118 ? -9.131 -10.227 13.081 1.00 84.81 118 PRO A O 1
ATOM 940 N N . GLU A 1 119 ? -10.636 -11.896 13.060 1.00 86.88 119 GLU A N 1
ATOM 941 C CA . GLU A 1 119 ? -11.731 -11.068 12.576 1.00 86.88 119 GLU A CA 1
ATOM 942 C C . GLU A 1 119 ? -12.111 -10.019 13.629 1.00 86.88 119 GLU A C 1
ATOM 944 O O . GLU A 1 119 ? -12.054 -10.269 14.837 1.00 86.88 119 GLU A O 1
ATOM 949 N N . TYR A 1 120 ? -12.467 -8.828 13.156 1.00 85.00 120 TYR A N 1
ATOM 950 C CA . TYR A 1 120 ? -12.975 -7.751 13.994 1.00 85.00 120 TYR A CA 1
ATOM 951 C C . TYR A 1 120 ? -14.488 -7.835 14.136 1.00 85.00 120 TYR A C 1
ATOM 953 O O . TYR A 1 120 ? -15.195 -8.376 13.284 1.00 85.00 120 TYR A O 1
ATOM 961 N N . ASP A 1 121 ? -14.989 -7.220 15.199 1.00 83.12 121 ASP A N 1
ATOM 962 C CA . ASP A 1 121 ? -16.412 -6.962 15.346 1.00 83.12 121 ASP A CA 1
ATOM 963 C C . ASP A 1 121 ? -16.794 -5.777 14.450 1.00 83.12 121 ASP A C 1
ATOM 965 O O . ASP A 1 121 ? -16.334 -4.653 14.656 1.00 83.12 121 ASP A O 1
ATOM 969 N N . LYS A 1 122 ? -17.638 -6.031 13.443 1.00 85.38 122 LYS A N 1
ATOM 970 C CA . LYS A 1 122 ? -18.107 -5.019 12.483 1.00 85.38 122 LYS A CA 1
ATOM 971 C C . LYS A 1 122 ? -18.942 -3.910 13.141 1.00 85.38 122 LYS A C 1
ATOM 973 O O . LYS A 1 122 ? -19.123 -2.858 12.534 1.00 85.38 122 LYS A O 1
ATOM 978 N N . SER A 1 123 ? -19.466 -4.141 14.345 1.00 80.50 123 SER A N 1
ATOM 979 C CA . SER A 1 123 ? -20.260 -3.168 15.102 1.00 80.50 123 SER A CA 1
ATOM 980 C C . SER A 1 123 ? -19.430 -2.308 16.062 1.00 80.50 123 SER A C 1
ATOM 982 O O . SER A 1 123 ? -19.908 -1.266 16.512 1.00 80.50 123 SER A O 1
ATOM 984 N N . ASP A 1 124 ? -18.174 -2.686 16.328 1.00 76.56 124 ASP A N 1
ATOM 985 C CA . ASP A 1 124 ? -17.272 -1.963 17.225 1.00 76.56 124 ASP A CA 1
ATOM 986 C C . ASP A 1 124 ? -16.164 -1.240 16.445 1.00 76.56 124 ASP A C 1
ATOM 988 O O . ASP A 1 124 ? -15.198 -1.836 15.962 1.00 76.56 124 ASP A O 1
ATOM 992 N N . ALA A 1 125 ? -16.266 0.089 16.386 1.00 71.44 125 ALA A N 1
ATOM 993 C CA . ALA A 1 125 ? -15.278 0.949 15.739 1.00 71.44 125 ALA A CA 1
ATOM 994 C C . ALA A 1 125 ? -13.857 0.778 16.310 1.00 71.44 125 ALA A C 1
ATOM 996 O O . ALA A 1 125 ? -12.879 0.911 15.570 1.00 71.44 125 ALA A O 1
ATOM 997 N N . VAL A 1 126 ? -13.721 0.465 17.604 1.00 73.31 126 VAL A N 1
ATOM 998 C CA . VAL A 1 126 ? -12.415 0.230 18.234 1.00 73.31 126 VAL A CA 1
ATOM 999 C C . VAL A 1 126 ? -11.835 -1.104 17.768 1.00 73.31 126 VAL A C 1
ATOM 1001 O O . VAL A 1 126 ? -10.649 -1.171 17.447 1.00 73.31 126 VAL A O 1
ATOM 1004 N N . SER A 1 127 ? -12.660 -2.148 17.668 1.00 77.31 127 SER A N 1
ATOM 1005 C CA . SER A 1 127 ? -12.275 -3.443 17.096 1.00 77.31 127 SER A CA 1
ATOM 1006 C C . SER A 1 127 ? -11.791 -3.307 15.648 1.00 77.31 127 SER A C 1
ATOM 1008 O O . SER A 1 127 ? -10.699 -3.779 15.321 1.00 77.31 127 SER A O 1
ATOM 1010 N N . ILE A 1 128 ? -12.529 -2.566 14.810 1.00 76.75 128 ILE A N 1
ATOM 1011 C CA . ILE A 1 128 ? -12.147 -2.268 13.417 1.00 76.75 128 ILE A CA 1
ATOM 1012 C C . ILE A 1 128 ? -10.797 -1.539 13.362 1.00 76.75 128 ILE A C 1
ATOM 1014 O O . ILE A 1 128 ? -9.891 -1.939 12.628 1.00 76.75 128 ILE A O 1
ATOM 1018 N N . ALA A 1 129 ? -10.626 -0.479 14.157 1.00 73.12 129 ALA A N 1
ATOM 1019 C CA . ALA A 1 129 ? -9.379 0.281 14.185 1.00 73.12 129 ALA A CA 1
ATOM 1020 C C . ALA A 1 129 ? -8.191 -0.589 14.631 1.00 73.12 129 ALA A C 1
ATOM 1022 O O . ALA A 1 129 ? -7.125 -0.564 14.011 1.00 73.12 129 ALA A O 1
ATOM 1023 N N . ASN A 1 130 ? -8.383 -1.403 15.672 1.00 75.94 130 ASN A N 1
ATOM 1024 C CA . ASN A 1 130 ? -7.362 -2.318 16.173 1.00 75.94 130 ASN A CA 1
ATOM 1025 C C . ASN A 1 130 ? -6.953 -3.341 15.113 1.00 75.94 130 ASN A C 1
ATOM 1027 O O . ASN A 1 130 ? -5.760 -3.599 14.955 1.00 75.94 130 ASN A O 1
ATOM 1031 N N . TYR A 1 131 ? -7.913 -3.881 14.360 1.00 84.06 131 TYR A N 1
ATOM 1032 C CA . TYR A 1 131 ? -7.633 -4.799 13.263 1.00 84.06 131 TYR A CA 1
ATOM 1033 C C . TYR A 1 131 ? -6.688 -4.188 12.232 1.00 84.06 131 TYR A C 1
ATOM 1035 O O . TYR A 1 131 ? -5.629 -4.754 11.966 1.00 84.06 131 TYR A O 1
ATOM 1043 N N . PHE A 1 132 ? -7.006 -3.003 11.706 1.00 84.00 132 PHE A N 1
ATOM 1044 C CA . PHE A 1 132 ? -6.164 -2.374 10.685 1.00 84.00 132 PHE A CA 1
ATOM 1045 C C . PHE A 1 132 ? -4.785 -1.960 11.215 1.00 84.00 132 PHE A C 1
ATOM 1047 O O . PHE A 1 132 ? -3.804 -2.054 10.479 1.00 84.00 132 PHE A O 1
ATOM 1054 N N . VAL A 1 133 ? -4.667 -1.604 12.500 1.00 81.62 133 VAL A N 1
ATOM 1055 C CA . VAL A 1 133 ? -3.359 -1.390 13.148 1.00 81.62 133 VAL A CA 1
ATOM 1056 C C . VAL A 1 133 ? -2.540 -2.684 13.196 1.00 81.62 133 VAL A C 1
ATOM 1058 O O . VAL A 1 133 ? -1.325 -2.657 12.990 1.00 81.62 133 VAL A O 1
ATOM 1061 N N . LEU A 1 134 ? -3.173 -3.827 13.473 1.00 82.62 134 LEU A N 1
ATOM 1062 C CA . LEU A 1 134 ? -2.497 -5.126 13.452 1.00 82.62 134 LEU A CA 1
ATOM 1063 C C . LEU A 1 134 ? -2.090 -5.531 12.032 1.00 82.62 134 LEU A C 1
ATOM 1065 O O . LEU A 1 134 ? -0.983 -6.036 11.854 1.00 82.62 134 LEU A O 1
ATOM 1069 N N . VAL A 1 135 ? -2.939 -5.269 11.032 1.00 88.38 135 VAL A N 1
ATOM 1070 C CA . VAL A 1 135 ? -2.638 -5.510 9.608 1.00 88.38 135 VAL A CA 1
ATOM 1071 C C . VAL A 1 135 ? -1.418 -4.708 9.183 1.00 88.38 135 VAL A C 1
ATOM 1073 O O . VAL A 1 135 ? -0.478 -5.264 8.616 1.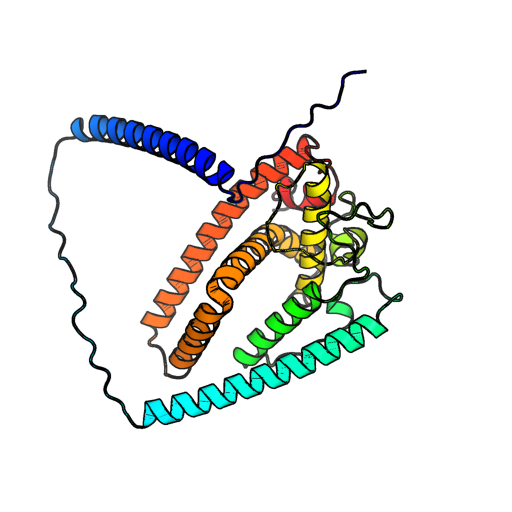00 88.38 135 VAL A O 1
ATOM 1076 N N . GLU A 1 136 ? -1.402 -3.416 9.502 1.00 85.56 136 GLU A N 1
ATOM 1077 C CA . GLU A 1 136 ? -0.291 -2.530 9.178 1.00 85.56 136 GLU A CA 1
ATOM 1078 C C . GLU A 1 136 ? 1.020 -3.019 9.819 1.00 85.56 136 GLU A C 1
ATOM 1080 O O . GLU A 1 136 ? 2.043 -3.118 9.141 1.00 85.56 136 GLU A O 1
ATOM 1085 N N . LYS A 1 137 ? 0.988 -3.398 11.105 1.00 83.62 137 LYS A N 1
ATOM 1086 C CA . LYS A 1 137 ? 2.156 -3.964 11.800 1.00 83.62 137 LYS A CA 1
ATOM 1087 C C . LYS A 1 137 ? 2.636 -5.267 11.172 1.00 83.62 137 LYS A C 1
ATOM 1089 O O . LYS A 1 137 ? 3.838 -5.441 11.001 1.00 83.62 137 LYS A O 1
ATOM 1094 N N . LEU A 1 138 ? 1.719 -6.172 10.826 1.00 86.88 138 LEU A N 1
ATOM 1095 C CA . LEU A 1 138 ? 2.064 -7.435 10.180 1.00 86.88 138 LEU A CA 1
ATOM 1096 C C . LEU A 1 138 ? 2.767 -7.189 8.842 1.00 86.88 138 LEU A C 1
ATOM 1098 O O . LEU A 1 138 ? 3.823 -7.767 8.611 1.00 86.88 138 LEU A O 1
ATOM 1102 N N . CYS A 1 139 ? 2.222 -6.321 7.988 1.00 88.56 139 CYS A N 1
ATOM 1103 C CA . CYS A 1 139 ? 2.796 -6.036 6.670 1.00 88.56 139 CYS A CA 1
ATOM 1104 C C . CYS A 1 139 ? 4.206 -5.416 6.762 1.00 88.56 139 CYS A C 1
ATOM 1106 O O . CYS A 1 139 ? 5.060 -5.677 5.912 1.00 88.56 139 CYS A O 1
ATOM 1108 N N . A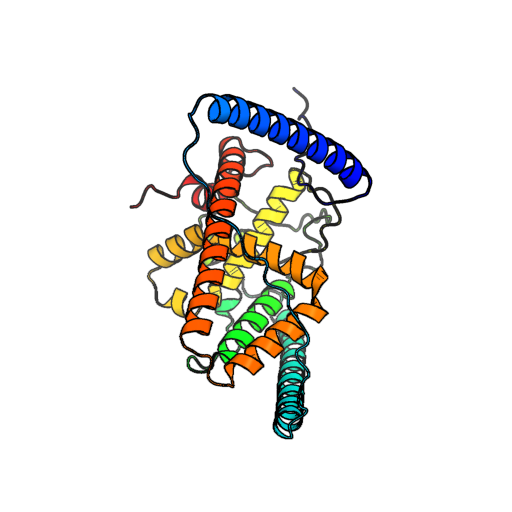SP A 1 140 ? 4.460 -4.621 7.804 1.00 83.88 140 ASP A N 1
ATOM 1109 C CA . ASP A 1 140 ? 5.754 -3.982 8.065 1.00 83.88 140 ASP A CA 1
ATOM 1110 C C . ASP A 1 140 ? 6.806 -4.927 8.658 1.00 83.88 140 ASP A C 1
ATOM 1112 O O . ASP A 1 140 ? 7.986 -4.868 8.300 1.00 83.88 140 ASP A O 1
ATOM 1116 N N . GLU A 1 141 ? 6.396 -5.744 9.629 1.00 83.56 141 GLU A N 1
ATOM 1117 C CA . GLU A 1 141 ? 7.295 -6.614 10.391 1.00 83.56 141 GLU A CA 1
ATOM 1118 C C . GLU A 1 141 ? 7.532 -7.954 9.698 1.00 83.56 141 GLU A C 1
ATOM 1120 O O . GLU A 1 141 ? 8.531 -8.618 9.977 1.00 83.56 141 GLU A O 1
ATOM 1125 N N . TYR A 1 142 ? 6.650 -8.347 8.780 1.00 85.25 142 TYR A N 1
ATOM 1126 C CA . TYR A 1 142 ? 6.835 -9.544 7.985 1.00 85.25 142 TYR A CA 1
ATOM 1127 C C . TYR A 1 142 ? 7.805 -9.286 6.830 1.00 85.25 142 TYR A C 1
ATOM 1129 O O . TYR A 1 142 ? 7.507 -8.568 5.874 1.00 85.25 142 TYR A O 1
ATOM 1137 N N . PHE A 1 143 ? 8.963 -9.937 6.885 1.00 83.12 143 PHE A N 1
ATOM 1138 C CA . PHE A 1 143 ? 9.943 -9.921 5.808 1.00 83.12 143 PHE A CA 1
ATOM 1139 C C . PHE A 1 143 ? 10.536 -11.316 5.578 1.00 83.12 143 PHE A C 1
ATOM 1141 O O . PHE A 1 143 ? 10.773 -12.084 6.506 1.00 83.12 143 PHE A O 1
ATOM 1148 N N . ASP A 1 144 ? 10.797 -11.616 4.312 1.00 76.75 144 ASP A N 1
ATOM 1149 C CA . ASP A 1 144 ? 11.441 -12.827 3.815 1.00 76.75 144 ASP A CA 1
ATOM 1150 C C . ASP A 1 144 ? 12.956 -12.792 4.006 1.00 76.75 144 ASP A C 1
ATOM 1152 O O . ASP A 1 144 ? 13.601 -13.828 4.137 1.00 76.75 144 ASP A O 1
ATOM 1156 N N . CYS A 1 145 ? 13.548 -11.598 4.028 1.00 73.50 145 CYS A N 1
ATOM 1157 C CA . CYS A 1 145 ? 14.969 -11.424 4.282 1.00 73.50 145 CYS A CA 1
ATOM 1158 C C . CYS A 1 145 ? 15.246 -10.122 5.044 1.00 73.50 145 CYS A C 1
ATOM 1160 O O . CYS A 1 145 ? 14.540 -9.122 4.913 1.00 73.50 145 CYS A O 1
ATOM 1162 N N . ASN A 1 146 ? 16.316 -10.130 5.844 1.00 71.62 146 ASN A N 1
ATOM 1163 C CA . ASN A 1 146 ? 16.756 -8.981 6.650 1.00 71.62 146 ASN A CA 1
ATOM 1164 C C . ASN A 1 146 ? 17.353 -7.836 5.815 1.00 71.62 146 ASN A C 1
ATOM 1166 O O . ASN A 1 146 ? 17.829 -6.838 6.361 1.00 71.62 146 ASN A O 1
ATOM 1170 N N . ALA A 1 147 ? 17.388 -7.988 4.497 1.00 71.81 147 ALA A N 1
ATOM 1171 C CA . ALA A 1 147 ? 18.045 -7.050 3.622 1.00 71.81 147 ALA A CA 1
ATOM 1172 C C . ALA A 1 147 ? 17.227 -5.739 3.541 1.00 71.81 147 ALA A C 1
ATOM 1174 O O . ALA A 1 147 ? 15.996 -5.748 3.471 1.00 71.81 147 ALA A O 1
ATOM 1175 N N . VAL A 1 148 ? 17.907 -4.588 3.527 1.00 71.06 148 VAL A N 1
ATOM 1176 C CA . VAL A 1 148 ? 17.262 -3.263 3.479 1.00 71.06 148 VAL A CA 1
ATOM 1177 C C . VAL A 1 148 ? 17.027 -2.816 2.034 1.00 71.06 148 VAL A C 1
ATOM 1179 O O . VAL A 1 148 ? 17.984 -2.640 1.277 1.00 71.06 148 VAL A O 1
ATOM 1182 N N . HIS A 1 149 ? 15.760 -2.570 1.683 1.00 69.75 149 HIS A N 1
ATOM 1183 C CA . HIS A 1 149 ? 15.305 -2.251 0.319 1.00 69.75 149 HIS A CA 1
ATOM 1184 C C . HIS A 1 149 ? 15.991 -1.041 -0.359 1.00 69.75 149 HIS A C 1
ATOM 1186 O O . HIS A 1 149 ? 16.011 -0.971 -1.585 1.00 69.75 149 HIS A O 1
ATOM 1192 N N . THR A 1 150 ? 16.578 -0.115 0.410 1.00 66.12 150 THR A N 1
ATOM 1193 C CA . THR A 1 150 ? 17.217 1.120 -0.086 1.00 66.12 150 THR A CA 1
ATOM 1194 C C . THR A 1 150 ? 18.709 0.995 -0.396 1.00 66.12 150 THR A C 1
ATOM 1196 O O . THR A 1 150 ? 19.213 1.756 -1.217 1.00 66.12 150 THR A O 1
ATOM 1199 N N . ILE A 1 151 ? 19.439 0.092 0.270 1.00 65.62 151 ILE A N 1
ATOM 1200 C CA . ILE A 1 151 ? 20.919 0.104 0.272 1.00 65.62 151 ILE A CA 1
ATOM 1201 C C . ILE A 1 151 ? 21.505 -1.265 -0.070 1.00 65.62 151 ILE A C 1
ATOM 1203 O O . ILE A 1 151 ? 22.589 -1.344 -0.642 1.00 65.62 151 ILE A O 1
ATOM 1207 N N . SER A 1 152 ? 20.817 -2.359 0.266 1.00 64.44 152 SER A N 1
ATOM 1208 C CA . SER A 1 152 ? 21.418 -3.682 0.128 1.00 64.44 152 SER A CA 1
ATOM 1209 C C . SER A 1 152 ? 21.521 -4.077 -1.356 1.00 64.44 152 SER A C 1
ATOM 1211 O O . SER A 1 152 ? 20.498 -4.061 -2.052 1.00 64.44 152 SER A O 1
ATOM 1213 N N . PRO A 1 153 ? 22.717 -4.438 -1.857 1.00 56.66 153 PRO A N 1
ATOM 1214 C CA . PRO A 1 153 ? 22.932 -4.876 -3.236 1.00 56.66 153 PRO A CA 1
ATOM 1215 C C . PRO A 1 153 ? 22.577 -6.360 -3.444 1.00 56.66 153 PRO A C 1
ATOM 1217 O O . PRO A 1 153 ? 23.060 -6.961 -4.396 1.00 56.66 153 PRO A O 1
ATOM 1220 N N . CYS A 1 154 ? 21.792 -6.971 -2.543 1.00 53.56 154 CYS A N 1
ATOM 1221 C CA . CYS A 1 154 ? 21.574 -8.418 -2.535 1.00 53.56 154 CYS A CA 1
ATOM 1222 C C . CYS A 1 154 ? 21.076 -8.925 -3.902 1.00 53.56 154 CYS A C 1
ATOM 1224 O O . CYS A 1 154 ? 20.040 -8.499 -4.405 1.00 53.56 154 CYS A O 1
ATOM 1226 N N . SER A 1 155 ? 21.789 -9.878 -4.492 1.00 52.81 155 SER A N 1
ATOM 1227 C CA . SER A 1 155 ? 21.379 -10.560 -5.726 1.00 52.81 155 SER A CA 1
ATOM 1228 C C . SER A 1 155 ? 20.078 -11.363 -5.573 1.00 52.81 155 SER A C 1
ATOM 1230 O O . SER A 1 155 ? 19.546 -11.855 -6.559 1.00 52.81 155 SER A O 1
ATOM 1232 N N . GLU A 1 156 ? 19.558 -11.488 -4.348 1.00 55.78 156 GLU A N 1
ATOM 1233 C CA . GLU A 1 156 ? 18.308 -12.181 -4.008 1.00 55.78 156 GLU A CA 1
ATOM 1234 C C . GLU A 1 156 ? 17.059 -11.278 -4.081 1.00 55.78 156 GLU A C 1
ATOM 1236 O O . GLU A 1 156 ? 15.950 -11.730 -3.805 1.00 55.78 156 GLU A O 1
ATOM 1241 N N . TYR A 1 157 ? 17.205 -9.995 -4.439 1.00 66.94 157 TYR A N 1
ATOM 1242 C CA . TYR A 1 157 ? 16.071 -9.084 -4.616 1.00 66.94 157 TYR A CA 1
ATOM 1243 C C . TYR A 1 157 ? 15.391 -9.281 -5.974 1.00 66.94 157 TYR A C 1
ATOM 1245 O O . TYR A 1 157 ? 15.673 -8.543 -6.923 1.00 66.94 157 TYR A O 1
ATOM 1253 N N . SER A 1 158 ? 14.428 -10.199 -6.061 1.00 77.69 158 SER A N 1
ATOM 1254 C CA . SER A 1 158 ? 13.458 -10.128 -7.154 1.00 77.69 158 SER A CA 1
ATOM 1255 C C . SER A 1 158 ? 12.606 -8.869 -6.975 1.00 77.69 158 SER A C 1
ATOM 1257 O O . SER A 1 158 ? 12.077 -8.586 -5.895 1.00 77.69 158 SER A O 1
ATOM 1259 N N . HIS A 1 159 ? 12.542 -8.060 -8.025 1.00 87.75 159 HIS A N 1
ATOM 1260 C CA . HIS A 1 159 ? 11.554 -7.006 -8.167 1.00 87.75 159 HIS A CA 1
ATOM 1261 C C . HIS A 1 159 ? 11.198 -6.883 -9.645 1.00 87.75 159 HIS A C 1
ATOM 1263 O O . HIS A 1 159 ? 12.094 -6.875 -10.490 1.00 87.75 159 HIS A O 1
ATOM 1269 N N . SER A 1 160 ? 9.909 -6.818 -9.953 1.00 92.75 160 SER A N 1
ATOM 1270 C CA . SER A 1 160 ? 9.417 -6.748 -11.322 1.00 92.75 160 SER A CA 1
ATOM 1271 C C . SER A 1 160 ? 8.333 -5.691 -11.444 1.00 92.75 160 SER A C 1
ATOM 1273 O O . SER A 1 160 ? 7.404 -5.624 -10.642 1.00 92.75 160 SER A O 1
ATOM 1275 N N . THR A 1 161 ? 8.465 -4.874 -12.481 1.00 95.19 161 THR A N 1
ATOM 1276 C CA . THR A 1 161 ? 7.406 -3.994 -12.980 1.00 95.19 161 THR A CA 1
ATOM 1277 C C . THR A 1 161 ? 6.570 -4.683 -14.058 1.00 95.19 161 THR A C 1
ATOM 1279 O O . THR A 1 161 ? 5.502 -4.188 -14.403 1.00 95.19 161 THR A O 1
ATOM 1282 N N . ASP A 1 162 ? 7.036 -5.816 -14.588 1.00 96.50 162 ASP A N 1
ATOM 1283 C CA . ASP A 1 162 ? 6.434 -6.531 -15.714 1.00 96.50 162 ASP A CA 1
ATOM 1284 C C . ASP A 1 162 ? 5.561 -7.691 -15.226 1.00 96.50 162 ASP A C 1
ATOM 1286 O O . ASP A 1 162 ? 5.904 -8.868 -15.336 1.00 96.50 162 ASP A O 1
ATOM 1290 N N . ILE A 1 163 ? 4.473 -7.325 -14.559 1.00 95.56 163 ILE A N 1
ATOM 1291 C CA . ILE A 1 163 ? 3.444 -8.224 -14.037 1.00 95.56 163 ILE A CA 1
ATOM 1292 C C . ILE A 1 163 ? 2.092 -7.519 -14.128 1.00 95.56 163 ILE A C 1
ATOM 1294 O O . ILE A 1 163 ? 2.015 -6.305 -13.966 1.00 95.56 163 ILE A O 1
ATOM 1298 N N . SER A 1 164 ? 1.011 -8.263 -14.323 1.00 96.56 164 SER A N 1
ATOM 1299 C CA . SER A 1 164 ? -0.330 -7.676 -14.312 1.00 96.56 164 SER A CA 1
ATOM 1300 C C . SER A 1 164 ? -0.788 -7.333 -12.895 1.00 96.56 164 SER A C 1
ATOM 1302 O O . SER A 1 164 ? -0.372 -7.968 -11.919 1.00 96.56 164 SER A O 1
ATOM 1304 N N . ALA A 1 165 ? -1.715 -6.385 -12.754 1.00 95.12 165 ALA A N 1
ATOM 1305 C CA . ALA A 1 165 ? -2.331 -6.064 -11.469 1.00 95.12 165 ALA A CA 1
ATOM 1306 C C . ALA A 1 165 ? -3.097 -7.251 -10.873 1.00 95.12 165 ALA A C 1
ATOM 1308 O O . ALA A 1 165 ? -3.076 -7.452 -9.660 1.00 95.12 165 ALA A O 1
ATOM 1309 N N . SER A 1 166 ? -3.716 -8.083 -11.720 1.00 95.25 166 SER A N 1
ATOM 1310 C CA . SER A 1 166 ? -4.356 -9.327 -11.278 1.00 95.25 166 SER A CA 1
ATOM 1311 C C . SER A 1 166 ? -3.359 -10.243 -10.575 1.00 95.25 166 SER A C 1
ATOM 1313 O O . SER A 1 166 ? -3.660 -10.774 -9.507 1.00 95.25 166 SER A O 1
ATOM 1315 N N . ARG A 1 167 ? -2.174 -10.426 -11.171 1.00 95.38 167 ARG A N 1
ATOM 1316 C CA . ARG A 1 167 ? -1.120 -11.268 -10.609 1.00 95.38 167 ARG A CA 1
ATOM 1317 C C . ARG A 1 167 ? -0.490 -10.625 -9.379 1.00 95.38 167 ARG A C 1
ATOM 1319 O O . ARG A 1 167 ? -0.248 -11.314 -8.399 1.00 95.38 167 ARG A O 1
ATOM 1326 N N . ALA A 1 168 ? -0.282 -9.312 -9.405 1.00 95.31 168 ALA A N 1
ATOM 1327 C CA . ALA A 1 168 ? 0.216 -8.545 -8.269 1.00 95.31 168 ALA A CA 1
ATOM 1328 C C . ALA A 1 168 ? -0.696 -8.675 -7.033 1.00 95.31 168 ALA A C 1
ATOM 1330 O O . ALA A 1 168 ? -0.198 -8.766 -5.914 1.00 95.31 168 ALA A O 1
ATOM 1331 N N . LEU A 1 169 ? -2.018 -8.726 -7.231 1.00 93.75 169 LEU A N 1
ATOM 1332 C CA . LEU A 1 169 ? -2.995 -8.907 -6.156 1.00 93.75 169 LEU A CA 1
ATOM 1333 C C . LEU A 1 169 ? -3.009 -10.346 -5.610 1.00 93.75 169 LEU A C 1
ATOM 1335 O O . LEU A 1 169 ? -3.102 -10.545 -4.398 1.00 93.75 169 LEU A O 1
ATOM 1339 N N . SER A 1 170 ? -2.907 -11.352 -6.486 1.00 93.50 170 SER A N 1
ATOM 1340 C CA . SER A 1 170 ? -2.912 -12.766 -6.083 1.00 93.50 170 SER A CA 1
ATOM 1341 C C . SER A 1 170 ? -1.571 -13.258 -5.544 1.00 93.50 170 SER A C 1
ATOM 1343 O O . SER A 1 170 ? -1.542 -14.177 -4.740 1.00 93.50 170 SER A O 1
ATOM 1345 N N . GLU A 1 171 ? -0.460 -12.683 -5.998 1.00 93.44 171 GLU A N 1
ATOM 1346 C CA . GLU A 1 171 ? 0.906 -13.097 -5.670 1.00 93.44 171 GLU A CA 1
ATOM 1347 C C . GLU A 1 171 ? 1.808 -11.856 -5.487 1.00 93.44 171 GLU A C 1
ATOM 1349 O O . GLU A 1 171 ? 2.684 -11.588 -6.314 1.00 93.44 171 GLU A O 1
ATOM 1354 N N . PRO A 1 172 ? 1.650 -11.074 -4.396 1.00 93.62 172 PRO A N 1
ATOM 1355 C CA . PRO A 1 172 ? 2.413 -9.834 -4.196 1.00 93.62 172 PRO A CA 1
ATOM 1356 C C . PRO A 1 172 ? 3.938 -10.005 -4.223 1.00 93.62 172 PRO A C 1
ATOM 1358 O O . PRO A 1 172 ? 4.672 -9.067 -4.541 1.00 93.62 172 PRO A O 1
ATOM 1361 N N . ARG A 1 173 ? 4.438 -11.210 -3.916 1.00 90.62 173 ARG A N 1
ATOM 1362 C CA . ARG A 1 173 ? 5.872 -11.525 -3.975 1.00 90.62 173 ARG A CA 1
ATOM 1363 C C . ARG A 1 173 ? 6.465 -11.451 -5.380 1.00 90.62 173 ARG A C 1
ATOM 1365 O O . ARG A 1 173 ? 7.674 -11.252 -5.496 1.00 90.62 173 ARG A O 1
ATOM 1372 N N . ASP A 1 174 ? 5.646 -11.590 -6.418 1.00 92.19 174 ASP A N 1
ATOM 1373 C CA . ASP A 1 174 ? 6.108 -11.473 -7.801 1.00 92.19 174 ASP A CA 1
ATOM 1374 C C . ASP A 1 174 ? 6.473 -10.019 -8.148 1.00 92.19 174 ASP A C 1
ATOM 1376 O O . ASP A 1 174 ? 7.321 -9.785 -9.009 1.00 92.19 174 ASP A O 1
ATOM 1380 N N . ILE A 1 175 ? 5.904 -9.040 -7.426 1.00 93.50 175 ILE A N 1
ATOM 1381 C CA . ILE A 1 175 ? 6.278 -7.620 -7.526 1.00 93.50 175 ILE A CA 1
ATOM 1382 C C . ILE A 1 175 ? 7.636 -7.400 -6.876 1.00 93.50 175 ILE A C 1
ATOM 1384 O O . ILE A 1 175 ? 8.514 -6.760 -7.450 1.00 93.50 175 ILE A O 1
ATOM 1388 N N . SER A 1 176 ? 7.795 -7.874 -5.640 1.00 90.44 176 SER A N 1
ATOM 1389 C CA . SER A 1 176 ? 9.034 -7.766 -4.882 1.00 90.44 176 SER A CA 1
ATOM 1390 C C . SER A 1 176 ? 9.035 -8.704 -3.680 1.00 90.44 176 SER A C 1
ATOM 1392 O O . SER A 1 176 ? 8.013 -8.877 -3.014 1.00 90.44 176 SER A O 1
ATOM 1394 N N . ALA A 1 177 ? 10.208 -9.238 -3.331 1.00 87.44 177 ALA A N 1
ATOM 1395 C CA . ALA A 1 177 ? 10.399 -9.920 -2.054 1.00 87.44 177 ALA A CA 1
ATOM 1396 C C . ALA A 1 177 ? 10.012 -9.017 -0.863 1.00 87.44 177 ALA A C 1
ATOM 1398 O O . ALA A 1 177 ? 10.290 -7.808 -0.845 1.00 87.44 177 ALA A O 1
ATOM 1399 N N . ARG A 1 178 ? 9.424 -9.603 0.189 1.00 87.75 178 ARG A N 1
ATOM 1400 C CA . ARG A 1 178 ? 9.044 -8.842 1.384 1.00 87.75 178 ARG A CA 1
ATOM 1401 C C . ARG A 1 178 ? 10.298 -8.516 2.163 1.00 87.75 178 ARG A C 1
ATOM 1403 O O . ARG A 1 178 ? 10.859 -9.357 2.850 1.00 87.75 178 ARG A O 1
ATOM 1410 N N . THR A 1 179 ? 10.779 -7.295 2.038 1.00 85.44 179 THR A N 1
ATOM 1411 C CA . THR A 1 179 ? 11.995 -6.857 2.729 1.00 85.44 179 THR A CA 1
ATOM 1412 C C . THR A 1 179 ? 11.683 -5.734 3.695 1.00 85.44 179 THR A C 1
ATOM 1414 O O . THR A 1 179 ? 10.618 -5.110 3.617 1.00 85.44 179 THR A O 1
ATOM 1417 N N . LYS A 1 180 ? 12.598 -5.473 4.628 1.00 83.44 180 LYS A N 1
ATOM 1418 C CA . LYS A 1 180 ? 12.389 -4.419 5.615 1.00 83.44 180 LYS A CA 1
ATOM 1419 C C . LYS A 1 180 ? 12.390 -3.046 4.940 1.00 83.44 180 LYS A C 1
ATOM 1421 O O . LYS A 1 180 ? 13.378 -2.639 4.313 1.00 83.44 180 LYS A O 1
ATOM 1426 N N . ILE A 1 181 ? 11.293 -2.315 5.128 1.00 80.94 181 ILE A N 1
ATOM 1427 C CA . ILE A 1 181 ? 11.165 -0.945 4.644 1.00 80.94 181 ILE A CA 1
ATOM 1428 C C . ILE A 1 181 ? 11.813 -0.002 5.661 1.00 80.94 181 ILE A C 1
ATOM 1430 O O . ILE A 1 181 ? 11.332 0.216 6.772 1.00 80.94 181 ILE A O 1
ATOM 1434 N N . ASP A 1 182 ? 12.959 0.555 5.285 1.00 78.88 182 ASP A N 1
ATOM 1435 C CA . ASP A 1 182 ? 13.541 1.708 5.959 1.00 78.88 182 ASP A CA 1
ATOM 1436 C C . ASP A 1 182 ? 12.737 2.972 5.653 1.00 78.88 182 ASP A C 1
ATOM 1438 O O . ASP A 1 182 ? 12.996 3.703 4.701 1.00 78.88 182 ASP A O 1
ATOM 1442 N N . TRP A 1 183 ? 11.784 3.265 6.528 1.00 78.94 183 TRP A N 1
ATOM 1443 C CA . TRP A 1 183 ? 11.004 4.483 6.406 1.00 78.94 183 TRP A CA 1
ATOM 1444 C C . TRP A 1 183 ? 11.813 5.760 6.742 1.00 78.94 183 TRP A C 1
ATOM 1446 O O . TRP A 1 183 ? 11.250 6.847 6.672 1.00 78.94 183 TRP A O 1
ATOM 1456 N N . SER A 1 184 ? 13.058 5.680 7.242 1.00 72.06 184 SER A N 1
ATOM 1457 C CA . SER A 1 184 ? 13.723 6.800 7.943 1.00 72.06 184 SER A CA 1
ATOM 1458 C C . SER A 1 184 ? 14.097 7.997 7.066 1.00 72.06 184 SER A C 1
ATOM 1460 O O . SER A 1 184 ? 14.404 9.056 7.608 1.00 72.06 184 SER A O 1
ATOM 1462 N N . GLY A 1 185 ? 14.021 7.859 5.738 1.00 65.50 185 GLY A N 1
ATOM 1463 C CA . GLY A 1 185 ? 14.126 8.978 4.798 1.00 65.50 185 GLY A CA 1
ATOM 1464 C C . GLY A 1 185 ? 15.487 9.676 4.798 1.00 65.50 185 GLY A C 1
ATOM 1465 O O . GLY A 1 185 ? 15.568 10.855 4.479 1.00 65.50 185 GLY A O 1
ATOM 1466 N N . ARG A 1 186 ? 16.561 8.979 5.185 1.00 68.44 186 ARG A N 1
ATOM 1467 C CA . ARG A 1 186 ? 17.890 9.588 5.380 1.00 68.44 186 ARG A CA 1
ATOM 1468 C C . ARG A 1 186 ? 18.714 9.749 4.101 1.00 68.44 186 ARG A C 1
ATOM 1470 O O . ARG A 1 186 ? 19.841 10.228 4.174 1.00 68.44 186 ARG A O 1
ATOM 1477 N N . PHE A 1 187 ? 18.195 9.330 2.949 1.00 65.75 187 PHE A N 1
ATOM 1478 C CA . PHE A 1 187 ? 18.984 9.216 1.725 1.00 65.75 187 PHE A CA 1
ATOM 1479 C C . PHE A 1 187 ? 18.224 9.745 0.513 1.00 65.75 187 PHE A C 1
ATOM 1481 O O . PHE A 1 187 ? 17.021 9.527 0.376 1.00 65.75 187 PHE A O 1
ATOM 1488 N N . PHE A 1 188 ? 18.956 10.393 -0.394 1.00 70.38 188 PHE A N 1
ATOM 1489 C CA . PHE A 1 188 ? 18.463 10.665 -1.739 1.00 70.38 188 PHE A CA 1
ATOM 1490 C C . PHE A 1 188 ? 18.286 9.344 -2.485 1.00 70.38 188 PHE A C 1
ATOM 1492 O O . PHE A 1 188 ? 19.199 8.516 -2.527 1.00 70.38 188 PHE A O 1
ATOM 1499 N N . ILE A 1 189 ? 17.114 9.162 -3.082 1.00 76.62 189 ILE A N 1
ATOM 1500 C CA . ILE A 1 189 ? 16.800 7.968 -3.859 1.00 76.62 189 ILE A CA 1
ATOM 1501 C C . ILE A 1 189 ? 17.486 8.093 -5.221 1.00 76.62 189 ILE A C 1
ATOM 1503 O O . ILE A 1 189 ? 17.271 9.053 -5.960 1.00 76.62 189 ILE A O 1
ATOM 1507 N N . THR A 1 190 ? 18.346 7.132 -5.553 1.00 81.69 190 THR A N 1
ATOM 1508 C CA . THR A 1 190 ? 18.899 7.022 -6.907 1.00 81.69 190 THR A CA 1
ATOM 1509 C C . THR A 1 190 ? 17.827 6.491 -7.855 1.00 81.69 190 THR A C 1
ATOM 1511 O O . THR A 1 190 ? 16.918 5.783 -7.426 1.00 81.69 190 THR A O 1
ATOM 1514 N N . SER A 1 191 ? 17.944 6.769 -9.156 1.00 76.38 191 SER A N 1
ATOM 1515 C CA . SER A 1 191 ? 17.048 6.179 -10.163 1.00 76.38 191 SER A CA 1
ATOM 1516 C C . SER A 1 191 ? 17.015 4.647 -10.069 1.00 76.38 191 SER A C 1
ATOM 1518 O O . SER A 1 191 ? 15.953 4.048 -10.142 1.00 76.38 191 SER A O 1
ATOM 1520 N N . PHE A 1 192 ? 18.157 4.013 -9.796 1.00 73.88 192 PHE A N 1
ATOM 1521 C CA . PHE A 1 192 ? 18.239 2.567 -9.585 1.00 73.88 192 PHE A CA 1
ATOM 1522 C C . PHE A 1 192 ? 17.486 2.084 -8.330 1.00 73.88 192 PHE A C 1
ATOM 1524 O O . PHE A 1 192 ? 16.808 1.061 -8.359 1.00 73.88 192 PHE A O 1
ATOM 1531 N N . ALA A 1 193 ? 17.582 2.812 -7.213 1.00 82.62 193 ALA A N 1
ATOM 1532 C CA . ALA A 1 193 ? 16.865 2.456 -5.988 1.00 82.62 193 ALA A CA 1
ATOM 1533 C C . ALA A 1 193 ? 15.357 2.738 -6.090 1.00 82.62 193 ALA A C 1
ATOM 1535 O O . ALA A 1 193 ? 14.572 2.099 -5.395 1.00 82.62 193 ALA A O 1
ATOM 1536 N N . PHE A 1 194 ? 14.949 3.664 -6.960 1.00 87.94 194 PHE A N 1
ATOM 1537 C CA . PHE A 1 194 ? 13.558 4.074 -7.109 1.00 87.94 194 PHE A CA 1
ATOM 1538 C C . PHE A 1 194 ? 12.640 2.912 -7.492 1.00 87.94 194 PHE A C 1
ATOM 1540 O O . PHE A 1 194 ? 11.693 2.645 -6.757 1.00 87.94 194 PHE A O 1
ATOM 1547 N N . LYS A 1 195 ? 12.956 2.172 -8.566 1.00 90.12 195 LYS A N 1
ATOM 1548 C CA . LYS A 1 195 ? 12.169 1.005 -9.006 1.00 90.12 195 LYS A CA 1
ATOM 1549 C C . LYS A 1 195 ? 11.967 0.005 -7.874 1.00 90.12 195 LYS A C 1
ATOM 1551 O O . LYS A 1 195 ? 10.855 -0.454 -7.634 1.00 90.12 195 LYS A O 1
ATOM 1556 N N . ARG A 1 196 ? 13.038 -0.298 -7.137 1.00 88.25 196 ARG A N 1
ATOM 1557 C CA . ARG A 1 196 ? 13.010 -1.222 -5.994 1.00 88.25 196 ARG A CA 1
ATOM 1558 C C . ARG A 1 196 ? 12.096 -0.734 -4.877 1.00 88.25 196 ARG A C 1
ATOM 1560 O O . ARG A 1 196 ? 11.320 -1.517 -4.339 1.00 88.25 196 ARG A O 1
ATOM 1567 N N . ILE A 1 197 ? 12.203 0.545 -4.522 1.00 88.94 197 ILE A N 1
ATOM 1568 C CA . ILE A 1 197 ? 11.375 1.162 -3.483 1.00 88.94 197 ILE A CA 1
ATOM 1569 C C . ILE A 1 197 ? 9.910 1.151 -3.913 1.00 88.94 197 ILE A C 1
ATOM 1571 O O . ILE A 1 197 ? 9.065 0.709 -3.140 1.00 88.94 197 ILE A O 1
ATOM 1575 N N . TRP A 1 198 ? 9.627 1.550 -5.152 1.00 92.62 198 TRP A N 1
ATOM 1576 C CA . TRP A 1 198 ? 8.282 1.522 -5.714 1.00 92.62 198 TRP A CA 1
ATOM 1577 C C . TRP A 1 198 ? 7.698 0.107 -5.686 1.00 92.62 198 TRP A C 1
ATOM 1579 O O . TRP A 1 198 ? 6.655 -0.100 -5.073 1.00 92.62 198 TRP A O 1
ATOM 1589 N N . CYS A 1 199 ? 8.414 -0.891 -6.219 1.00 93.31 199 CYS A N 1
ATOM 1590 C CA . CYS A 1 199 ? 7.961 -2.287 -6.229 1.00 93.31 199 CYS A CA 1
ATOM 1591 C C . CYS A 1 199 ? 7.684 -2.791 -4.807 1.00 93.31 199 CYS A C 1
ATOM 1593 O O . CYS A 1 199 ? 6.686 -3.464 -4.559 1.00 93.31 199 CYS A O 1
ATOM 1595 N N . ARG A 1 200 ? 8.543 -2.438 -3.842 1.00 91.94 200 ARG A N 1
ATOM 1596 C CA . ARG A 1 200 ? 8.367 -2.857 -2.450 1.00 91.94 200 ARG A CA 1
ATOM 1597 C C . ARG A 1 200 ? 7.156 -2.202 -1.785 1.00 91.94 200 ARG A C 1
ATOM 1599 O O . ARG A 1 200 ? 6.467 -2.887 -1.026 1.00 91.94 200 ARG A O 1
ATOM 1606 N N . ILE A 1 201 ? 6.912 -0.915 -2.037 1.00 92.75 201 ILE A N 1
ATOM 1607 C CA . ILE A 1 201 ? 5.762 -0.175 -1.497 1.00 92.75 201 ILE A CA 1
ATOM 1608 C C . ILE A 1 201 ? 4.461 -0.674 -2.134 1.00 92.75 201 ILE A C 1
ATOM 1610 O O . ILE A 1 201 ? 3.500 -0.929 -1.415 1.00 92.75 201 ILE A O 1
ATOM 1614 N N . VAL A 1 202 ? 4.438 -0.898 -3.449 1.00 95.12 202 VAL A N 1
ATOM 1615 C CA . VAL A 1 202 ? 3.274 -1.476 -4.135 1.00 95.12 202 VAL A CA 1
ATOM 1616 C C . VAL A 1 202 ? 3.003 -2.894 -3.633 1.00 95.12 202 VAL A C 1
ATOM 1618 O O . VAL A 1 202 ? 1.866 -3.211 -3.306 1.00 95.12 202 VAL A O 1
ATOM 1621 N N . GLY A 1 203 ? 4.033 -3.726 -3.454 1.00 94.44 203 GLY A N 1
ATOM 1622 C CA . GLY A 1 203 ? 3.866 -5.051 -2.849 1.00 94.44 203 GLY A CA 1
ATOM 1623 C C . GLY A 1 203 ? 3.332 -5.006 -1.415 1.00 94.44 203 GLY A C 1
ATOM 1624 O O . GLY A 1 203 ? 2.469 -5.803 -1.061 1.00 94.44 203 GLY A O 1
ATOM 1625 N N . LEU A 1 204 ? 3.773 -4.034 -0.604 1.00 93.69 204 LEU A N 1
ATOM 1626 C CA . LEU A 1 204 ? 3.207 -3.795 0.729 1.00 93.69 204 LEU A CA 1
ATOM 1627 C C . LEU A 1 204 ? 1.715 -3.448 0.650 1.00 93.69 204 LEU A C 1
ATOM 1629 O O . LEU A 1 204 ? 0.927 -3.953 1.444 1.00 93.69 204 LEU A O 1
ATOM 1633 N N . TYR A 1 205 ? 1.333 -2.597 -0.302 1.00 95.25 205 TYR A N 1
ATOM 1634 C CA . TYR A 1 205 ? -0.056 -2.220 -0.532 1.00 95.25 205 TYR A CA 1
ATOM 1635 C C . TYR A 1 205 ? -0.913 -3.417 -0.977 1.00 95.25 205 TYR A C 1
ATOM 1637 O O . TYR A 1 205 ? -2.008 -3.609 -0.449 1.00 95.25 205 TYR A O 1
ATOM 1645 N N . MET A 1 206 ? -0.412 -4.273 -1.872 1.00 95.62 206 MET A N 1
ATOM 1646 C CA . MET A 1 206 ? -1.119 -5.495 -2.283 1.00 95.62 206 MET A CA 1
ATOM 1647 C C . MET A 1 206 ? -1.287 -6.482 -1.116 1.00 95.62 206 MET A C 1
ATOM 1649 O O . MET A 1 206 ? -2.367 -7.037 -0.915 1.00 95.62 206 MET A O 1
ATOM 1653 N N . ASP A 1 207 ? -0.260 -6.649 -0.276 1.00 94.56 207 ASP A N 1
ATOM 1654 C CA . ASP A 1 207 ? -0.392 -7.426 0.960 1.00 94.56 207 ASP A CA 1
ATOM 1655 C C . ASP A 1 207 ? -1.444 -6.819 1.897 1.00 94.56 207 ASP A C 1
ATOM 1657 O O . ASP A 1 207 ? -2.301 -7.543 2.400 1.00 94.56 207 ASP A O 1
ATOM 1661 N N . TRP A 1 208 ? -1.433 -5.500 2.092 1.00 94.50 208 TRP A N 1
ATOM 1662 C CA . TRP A 1 208 ? -2.387 -4.807 2.958 1.00 94.50 208 TRP A CA 1
ATOM 1663 C C . TRP A 1 208 ? -3.834 -4.931 2.457 1.00 94.50 208 TRP A C 1
ATOM 1665 O O . TRP A 1 208 ? -4.724 -5.282 3.230 1.00 94.50 208 TRP A O 1
ATOM 1675 N N . THR A 1 209 ? -4.082 -4.717 1.162 1.00 94.56 209 THR A N 1
ATOM 1676 C CA . THR A 1 209 ? -5.432 -4.814 0.572 1.00 94.56 209 THR A CA 1
ATOM 1677 C C . THR A 1 209 ? -6.018 -6.217 0.676 1.00 94.56 209 THR A C 1
ATOM 1679 O O . THR A 1 209 ? -7.222 -6.362 0.880 1.00 94.56 209 THR A O 1
ATOM 1682 N N . SER A 1 210 ? -5.182 -7.258 0.646 1.00 93.81 210 SER A N 1
ATOM 1683 C CA . SER A 1 210 ? -5.634 -8.642 0.826 1.00 93.81 210 SER A CA 1
ATOM 1684 C C . SER A 1 210 ? -6.276 -8.920 2.194 1.00 93.81 210 SER A C 1
ATOM 1686 O O . SER A 1 210 ? -6.964 -9.934 2.357 1.00 93.81 210 SER A O 1
ATOM 1688 N N . HIS A 1 211 ? -6.065 -8.043 3.182 1.00 92.75 211 HIS A N 1
ATOM 1689 C CA . HIS A 1 211 ? -6.700 -8.110 4.496 1.00 92.75 211 HI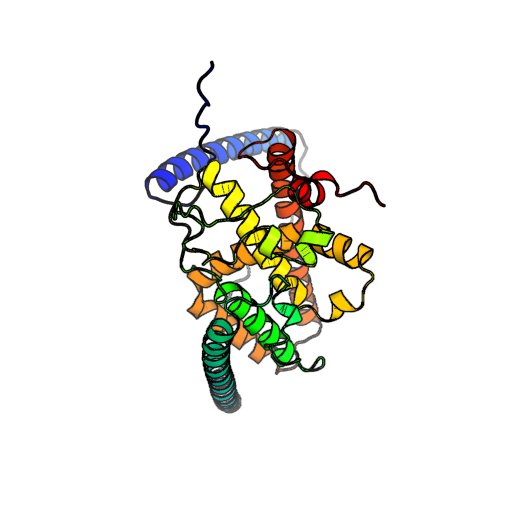S A CA 1
ATOM 1690 C C . HIS A 1 211 ? -8.074 -7.435 4.553 1.00 92.75 211 HIS A C 1
ATOM 1692 O O . HIS A 1 211 ? -8.761 -7.627 5.547 1.00 92.75 211 HIS A O 1
ATOM 1698 N N . ILE A 1 212 ? -8.506 -6.693 3.529 1.00 91.56 212 ILE A N 1
ATOM 1699 C CA . ILE A 1 212 ? -9.831 -6.055 3.507 1.00 91.56 212 ILE A CA 1
ATOM 1700 C C . ILE A 1 212 ? -10.888 -7.136 3.231 1.00 91.56 212 ILE A C 1
ATOM 1702 O O . ILE A 1 212 ? -10.911 -7.679 2.120 1.00 91.56 212 ILE A O 1
ATOM 1706 N N . PRO A 1 213 ? -11.760 -7.489 4.195 1.00 88.19 213 PRO A N 1
ATOM 1707 C CA . PRO A 1 213 ? -12.742 -8.550 3.988 1.00 88.19 213 PRO A CA 1
ATOM 1708 C C . PRO A 1 213 ? -13.735 -8.213 2.876 1.00 88.19 213 PRO A C 1
ATOM 1710 O O . PRO A 1 213 ? -14.013 -9.064 2.037 1.00 88.19 213 PRO A O 1
ATOM 1713 N N . GLU A 1 214 ? -14.193 -6.961 2.822 1.00 88.56 214 GLU A N 1
ATOM 1714 C CA . GLU A 1 214 ? -15.186 -6.479 1.858 1.00 88.56 214 GLU A CA 1
ATOM 1715 C C . GLU A 1 214 ? -14.662 -6.539 0.416 1.00 88.56 214 GLU A C 1
ATOM 1717 O O . GLU A 1 214 ? -15.425 -6.771 -0.517 1.00 88.56 214 GLU A O 1
ATOM 1722 N N . LEU A 1 215 ? -13.345 -6.404 0.215 1.00 90.12 215 LEU A N 1
ATOM 1723 C CA . LEU A 1 215 ? -12.734 -6.525 -1.109 1.00 90.12 215 LEU A CA 1
ATOM 1724 C C . LEU A 1 215 ? -12.917 -7.942 -1.675 1.00 90.12 215 LEU A C 1
ATOM 1726 O O . LEU A 1 215 ? -13.108 -8.105 -2.875 1.00 90.12 215 LEU A O 1
ATOM 1730 N N . ARG A 1 216 ? -12.924 -8.972 -0.819 1.00 87.56 216 ARG A N 1
ATOM 1731 C CA . ARG A 1 216 ? -13.072 -10.380 -1.234 1.00 87.56 216 ARG A CA 1
ATOM 1732 C C . ARG A 1 216 ? -14.481 -10.725 -1.708 1.00 87.56 216 ARG A C 1
ATOM 1734 O O . ARG A 1 216 ? -14.657 -11.755 -2.352 1.00 87.56 216 ARG A O 1
ATOM 1741 N N . GLU A 1 217 ? -15.467 -9.901 -1.367 1.00 89.94 217 GLU A N 1
ATOM 1742 C CA . GLU A 1 217 ? -16.867 -10.087 -1.762 1.00 89.94 217 GLU A CA 1
ATOM 1743 C C . GLU A 1 217 ? -17.124 -9.616 -3.205 1.00 89.94 217 GLU A C 1
ATOM 1745 O O . GLU A 1 217 ? -18.155 -9.939 -3.793 1.00 89.94 217 GLU A O 1
ATOM 1750 N N . LEU A 1 218 ? -16.179 -8.879 -3.796 1.00 91.94 218 LEU A N 1
ATOM 1751 C CA . LEU A 1 218 ? -16.288 -8.327 -5.143 1.00 91.94 218 LEU A CA 1
ATOM 1752 C C . LEU A 1 218 ? -15.785 -9.293 -6.219 1.00 91.94 218 LEU A C 1
ATOM 1754 O O . LEU A 1 218 ? -15.000 -10.206 -5.953 1.00 91.94 218 LEU A O 1
ATOM 1758 N N . THR A 1 219 ? -16.179 -9.048 -7.471 1.00 94.25 219 THR A N 1
ATOM 1759 C CA . THR A 1 219 ? -15.605 -9.763 -8.618 1.00 94.25 219 THR A CA 1
ATOM 1760 C C . THR A 1 219 ? -14.121 -9.424 -8.772 1.00 94.25 219 THR A C 1
ATOM 1762 O O . THR A 1 219 ? -13.689 -8.333 -8.411 1.00 94.25 219 THR A O 1
ATOM 1765 N N . ILE A 1 220 ? -13.321 -10.323 -9.355 1.00 91.31 220 ILE A N 1
ATOM 1766 C CA . ILE A 1 220 ? -11.884 -10.068 -9.574 1.00 91.31 220 ILE A CA 1
ATOM 1767 C C . ILE A 1 220 ? -11.650 -8.791 -10.399 1.00 91.31 220 ILE A C 1
ATOM 1769 O O . ILE A 1 220 ? -10.725 -8.036 -10.110 1.00 91.31 220 ILE A O 1
ATOM 1773 N N . ALA A 1 221 ? -12.507 -8.509 -11.384 1.00 92.06 221 ALA A N 1
ATOM 1774 C CA . ALA A 1 221 ? -12.412 -7.292 -12.186 1.00 92.06 221 ALA A CA 1
ATOM 1775 C C . ALA A 1 221 ? -12.631 -6.024 -11.340 1.00 92.06 221 ALA A C 1
ATOM 1777 O O . ALA A 1 221 ? -11.851 -5.076 -11.444 1.00 92.06 221 ALA A O 1
ATOM 1778 N N . ASP A 1 222 ? -13.643 -6.027 -10.468 1.00 92.12 222 ASP A N 1
ATOM 1779 C CA . ASP A 1 222 ? -13.931 -4.900 -9.574 1.00 92.12 222 ASP A CA 1
ATOM 1780 C C . ASP A 1 222 ? -12.855 -4.736 -8.498 1.00 92.12 222 ASP A C 1
ATOM 1782 O O . ASP A 1 222 ? -12.466 -3.610 -8.184 1.00 92.12 222 ASP A O 1
ATOM 1786 N N . GLN A 1 223 ? -12.323 -5.847 -7.976 1.00 92.00 223 GLN A N 1
ATOM 1787 C CA . GLN A 1 223 ? -11.187 -5.832 -7.055 1.00 92.00 223 GLN A CA 1
ATOM 1788 C C . GLN A 1 223 ? -9.983 -5.141 -7.691 1.00 92.00 223 GLN A C 1
ATOM 1790 O O . GLN A 1 223 ? -9.448 -4.196 -7.117 1.00 92.00 223 GLN A O 1
ATOM 1795 N N . ILE A 1 224 ? -9.589 -5.572 -8.895 1.00 92.94 224 ILE A N 1
ATOM 1796 C CA . ILE A 1 224 ? -8.456 -4.994 -9.626 1.00 92.94 224 ILE A CA 1
ATOM 1797 C C . ILE A 1 224 ? -8.691 -3.505 -9.872 1.00 92.94 224 ILE A C 1
ATOM 1799 O O . ILE A 1 224 ? -7.807 -2.700 -9.586 1.00 92.94 224 ILE A O 1
ATOM 1803 N N . ARG A 1 225 ? -9.884 -3.125 -10.346 1.00 91.12 225 ARG A N 1
ATOM 1804 C CA . ARG A 1 225 ? -10.231 -1.724 -10.608 1.00 91.12 225 ARG A CA 1
ATOM 1805 C C . ARG A 1 225 ? -10.088 -0.865 -9.352 1.00 91.12 225 ARG A C 1
ATOM 1807 O O . ARG A 1 225 ? -9.402 0.150 -9.386 1.00 91.12 225 ARG A O 1
ATOM 1814 N N . LEU A 1 226 ? -10.682 -1.288 -8.236 1.00 91.69 226 LEU A N 1
ATOM 1815 C CA . LEU A 1 226 ? -10.626 -0.539 -6.979 1.00 91.69 226 LE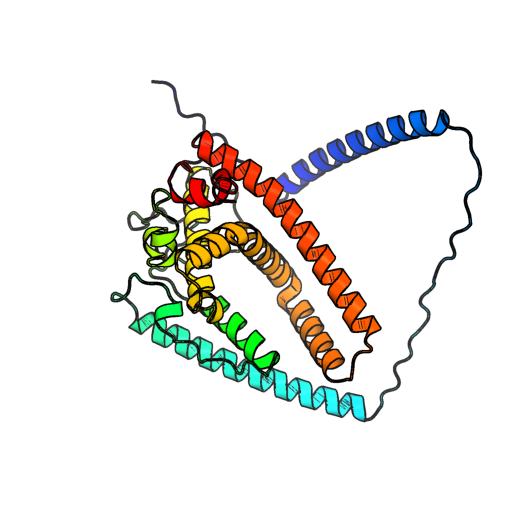U A CA 1
ATOM 1816 C C . LEU A 1 226 ? -9.207 -0.450 -6.414 1.00 91.69 226 LEU A C 1
ATOM 1818 O O . LEU A 1 226 ? -8.797 0.622 -5.972 1.00 91.69 226 LEU A O 1
ATOM 1822 N N . VAL A 1 227 ? -8.458 -1.554 -6.434 1.00 92.81 227 VAL A N 1
ATOM 1823 C CA . VAL A 1 227 ? -7.076 -1.606 -5.936 1.00 92.81 227 VAL A CA 1
ATOM 1824 C C . VAL A 1 227 ? -6.167 -0.707 -6.776 1.00 92.81 227 VAL A C 1
ATOM 1826 O O . VAL A 1 227 ? -5.396 0.071 -6.222 1.00 92.81 227 VAL A O 1
ATOM 1829 N N . ILE A 1 228 ? -6.286 -0.735 -8.105 1.00 93.19 228 ILE A N 1
ATOM 1830 C CA . ILE A 1 228 ? -5.535 0.160 -8.999 1.00 93.19 228 ILE A CA 1
ATOM 1831 C C . ILE A 1 228 ? -5.894 1.629 -8.740 1.00 93.19 228 ILE A C 1
ATOM 1833 O O . ILE A 1 228 ? -5.003 2.459 -8.533 1.00 93.19 228 ILE A O 1
ATOM 1837 N N . ASP A 1 229 ? -7.189 1.955 -8.713 1.00 89.56 229 ASP A N 1
ATOM 1838 C CA . ASP A 1 229 ? -7.666 3.336 -8.584 1.00 89.56 229 ASP A CA 1
ATOM 1839 C C . ASP A 1 229 ? -7.273 3.965 -7.238 1.00 89.56 229 ASP A C 1
ATOM 1841 O O . ASP A 1 229 ? -7.066 5.182 -7.149 1.00 89.56 229 ASP A O 1
ATOM 1845 N N . ARG A 1 230 ? -7.155 3.141 -6.188 1.00 90.00 230 ARG A N 1
ATOM 1846 C CA . ARG A 1 230 ? -6.818 3.563 -4.820 1.00 90.00 230 ARG A CA 1
ATOM 1847 C C . ARG A 1 230 ? -5.356 3.353 -4.433 1.00 90.00 230 ARG A C 1
ATOM 1849 O O . ARG A 1 230 ? -4.977 3.806 -3.356 1.00 90.00 230 ARG A O 1
ATOM 1856 N N . CYS A 1 231 ? -4.532 2.764 -5.298 1.00 91.88 231 CYS A N 1
ATOM 1857 C CA . CYS A 1 231 ? -3.130 2.464 -5.005 1.00 91.88 231 CYS A CA 1
ATOM 1858 C C . CYS A 1 231 ? -2.338 3.706 -4.565 1.00 91.88 231 CYS A C 1
ATOM 1860 O O . CYS A 1 231 ? -1.859 3.762 -3.433 1.00 91.88 231 CYS A O 1
ATOM 1862 N N . VAL A 1 232 ? -2.271 4.734 -5.417 1.00 89.50 232 VAL A N 1
ATOM 1863 C CA . VAL A 1 232 ? -1.494 5.959 -5.143 1.00 89.50 232 VAL A CA 1
ATOM 1864 C C . VAL A 1 232 ? -2.013 6.718 -3.913 1.00 89.50 232 VAL A C 1
ATOM 1866 O O . VAL A 1 232 ? -1.229 6.913 -2.989 1.00 89.50 232 VAL A O 1
ATOM 1869 N N . PRO A 1 233 ? -3.322 7.030 -3.779 1.00 86.56 233 PRO A N 1
ATOM 1870 C CA . PRO A 1 233 ? -3.836 7.708 -2.586 1.00 86.56 233 PRO A CA 1
ATOM 1871 C C . PRO A 1 233 ? -3.536 6.969 -1.279 1.00 86.56 233 PRO A C 1
ATOM 1873 O O . PRO A 1 233 ? -3.194 7.587 -0.272 1.00 86.56 233 PRO A O 1
ATOM 1876 N N . CYS A 1 234 ? -3.667 5.639 -1.271 1.00 87.69 234 CYS A N 1
ATOM 1877 C CA . CYS A 1 234 ? -3.383 4.836 -0.085 1.00 87.69 234 CYS A CA 1
ATOM 1878 C C . CYS A 1 234 ? -1.889 4.831 0.254 1.00 87.69 234 CYS A C 1
ATOM 1880 O O . CYS A 1 234 ? -1.534 4.925 1.432 1.00 87.69 234 CYS A O 1
ATOM 1882 N N . ILE A 1 235 ? -1.018 4.754 -0.755 1.00 88.75 235 ILE A N 1
ATOM 1883 C CA . ILE A 1 235 ? 0.433 4.857 -0.577 1.00 88.75 235 ILE A CA 1
ATOM 1884 C C . ILE A 1 235 ? 0.814 6.241 -0.035 1.00 88.75 235 ILE A C 1
ATOM 1886 O O . ILE A 1 235 ? 1.599 6.318 0.911 1.00 88.75 235 ILE A O 1
ATOM 1890 N N . ASP A 1 236 ? 0.215 7.318 -0.536 1.00 83.25 236 ASP A N 1
ATOM 1891 C CA . ASP A 1 236 ? 0.483 8.684 -0.074 1.00 83.25 236 ASP A CA 1
ATOM 1892 C C . ASP A 1 236 ? 0.062 8.891 1.374 1.00 83.25 236 ASP A C 1
ATOM 1894 O O . ASP A 1 236 ? 0.814 9.454 2.178 1.00 83.25 236 ASP A O 1
ATOM 1898 N N . ILE A 1 237 ? -1.122 8.392 1.739 1.00 81.31 237 ILE A N 1
ATOM 1899 C CA . ILE A 1 237 ? -1.590 8.404 3.125 1.00 81.31 237 ILE A CA 1
ATOM 1900 C C . ILE A 1 237 ? -0.619 7.624 4.004 1.00 81.31 237 ILE A C 1
ATOM 1902 O O . ILE A 1 237 ? -0.243 8.121 5.065 1.00 81.31 237 ILE A O 1
ATOM 1906 N N . LEU A 1 238 ? -0.175 6.439 3.575 1.00 82.75 238 LEU A N 1
ATOM 1907 C CA . LEU A 1 238 ? 0.790 5.636 4.321 1.00 82.75 238 LEU A CA 1
ATOM 1908 C C . LEU A 1 238 ? 2.106 6.404 4.516 1.00 82.75 238 LEU A C 1
ATOM 1910 O O . LEU A 1 238 ? 2.577 6.553 5.645 1.00 82.75 238 LEU A O 1
ATOM 1914 N N . LEU A 1 239 ? 2.686 6.946 3.445 1.00 81.38 239 LEU A N 1
ATOM 1915 C CA . LEU A 1 239 ? 3.932 7.714 3.490 1.00 81.38 239 LEU A CA 1
ATOM 1916 C C . LEU A 1 239 ? 3.798 8.967 4.367 1.00 81.38 239 LEU A C 1
ATOM 1918 O O . LEU A 1 239 ? 4.663 9.245 5.208 1.00 81.38 239 LEU A O 1
ATOM 1922 N N . GLY A 1 240 ? 2.694 9.699 4.220 1.00 75.56 240 GLY A N 1
ATOM 1923 C CA . GLY A 1 240 ? 2.353 10.875 5.012 1.00 75.56 240 GLY A CA 1
ATOM 1924 C C . GLY A 1 240 ? 2.181 10.544 6.492 1.00 75.56 240 GLY A C 1
ATOM 1925 O O . GLY A 1 240 ? 2.815 11.173 7.343 1.00 75.56 240 GLY A O 1
ATOM 1926 N N . TYR A 1 241 ? 1.404 9.506 6.806 1.00 73.94 241 TYR A N 1
ATOM 1927 C CA . TYR A 1 241 ? 1.215 8.996 8.161 1.00 73.94 241 TYR A CA 1
ATOM 1928 C C . TYR A 1 241 ? 2.555 8.609 8.778 1.00 73.94 241 TYR A C 1
ATOM 1930 O O . TYR A 1 241 ? 2.894 9.102 9.850 1.00 73.94 241 TYR A O 1
ATOM 1938 N N . ARG A 1 242 ? 3.401 7.836 8.089 1.00 74.06 242 ARG A N 1
ATOM 1939 C CA . ARG A 1 242 ? 4.717 7.441 8.621 1.00 74.06 242 ARG A CA 1
ATOM 1940 C C . ARG A 1 242 ? 5.660 8.620 8.829 1.00 74.06 242 ARG A C 1
ATOM 1942 O O . ARG A 1 242 ? 6.442 8.611 9.784 1.00 74.06 242 ARG A O 1
ATOM 1949 N N . LYS A 1 243 ? 5.565 9.666 8.008 1.00 67.81 243 LYS A N 1
ATOM 1950 C CA . LYS A 1 243 ? 6.296 10.924 8.215 1.00 67.81 243 LYS A CA 1
ATOM 1951 C C . LYS A 1 243 ? 5.792 11.684 9.446 1.00 67.81 243 LYS A C 1
ATOM 1953 O O . LYS A 1 243 ? 6.606 12.186 10.223 1.00 67.81 243 LYS A O 1
ATOM 1958 N N . ILE A 1 244 ? 4.475 11.755 9.640 1.00 62.72 244 ILE A N 1
ATOM 1959 C CA . ILE A 1 244 ? 3.827 12.478 10.744 1.00 62.72 244 ILE A CA 1
ATOM 1960 C C . ILE A 1 244 ? 3.999 11.726 12.066 1.00 62.72 244 ILE A C 1
ATOM 1962 O O . ILE A 1 244 ? 4.485 12.301 13.031 1.00 62.72 244 ILE A O 1
ATOM 1966 N N . VAL A 1 245 ? 3.695 10.433 12.108 1.00 58.22 245 VAL A N 1
ATOM 1967 C CA . VAL A 1 245 ? 3.822 9.549 13.277 1.00 58.22 245 VAL A CA 1
ATOM 1968 C C . VAL A 1 245 ? 5.253 9.484 13.777 1.00 58.22 245 VAL A C 1
ATOM 1970 O O . VAL A 1 245 ? 5.481 9.478 14.979 1.00 58.22 245 VAL A O 1
ATOM 1973 N N . ARG A 1 246 ? 6.260 9.533 12.901 1.00 58.16 246 ARG A N 1
ATOM 1974 C CA . ARG A 1 246 ? 7.645 9.675 13.369 1.00 58.16 246 ARG A CA 1
ATOM 1975 C C . ARG A 1 246 ? 7.915 10.983 14.096 1.00 58.16 246 ARG A C 1
ATOM 1977 O O . ARG A 1 246 ? 8.684 10.985 15.050 1.00 58.16 246 ARG A O 1
ATOM 1984 N N . LYS A 1 247 ? 7.296 12.076 13.656 1.00 52.50 247 LYS A N 1
ATOM 1985 C CA . LYS A 1 247 ? 7.390 13.373 14.335 1.00 52.50 247 LYS A CA 1
ATOM 1986 C C . LYS A 1 247 ? 6.477 13.467 15.559 1.00 52.50 247 LYS A C 1
ATOM 1988 O O . LYS A 1 247 ? 6.736 14.288 16.427 1.00 52.50 247 LYS A O 1
ATOM 1993 N N . ALA A 1 248 ? 5.428 12.651 15.627 1.00 45.41 248 ALA A N 1
ATOM 1994 C CA . ALA A 1 248 ? 4.293 12.897 16.504 1.00 45.41 248 ALA A CA 1
ATOM 1995 C C . ALA A 1 248 ? 3.762 11.649 17.236 1.00 45.41 248 ALA A C 1
ATOM 1997 O O . ALA A 1 248 ? 2.656 11.686 17.764 1.00 45.41 248 ALA A O 1
ATOM 1998 N N . ASN A 1 249 ? 4.537 10.561 17.309 1.00 46.62 249 ASN A N 1
ATOM 1999 C CA . ASN A 1 249 ? 4.144 9.268 17.896 1.00 46.62 249 ASN A CA 1
ATOM 2000 C C . ASN A 1 249 ? 3.637 9.376 19.345 1.00 46.62 249 ASN A C 1
ATOM 2002 O O . ASN A 1 249 ? 2.841 8.549 19.775 1.00 46.62 249 ASN A O 1
ATOM 2006 N N . ASN A 1 250 ? 4.044 10.415 20.079 1.00 46.22 250 ASN A N 1
ATOM 2007 C CA . ASN A 1 250 ? 3.518 10.701 21.415 1.00 46.22 250 ASN A CA 1
ATOM 2008 C C . ASN A 1 250 ? 2.268 11.603 21.367 1.00 46.22 250 ASN A C 1
ATOM 2010 O O . ASN A 1 250 ? 1.295 11.341 22.061 1.00 46.22 250 ASN A O 1
ATOM 2014 N N . PHE A 1 251 ? 2.247 12.593 20.475 1.00 45.72 251 PHE A N 1
ATOM 2015 C CA . PHE A 1 251 ? 1.189 13.604 20.369 1.00 45.72 251 PHE A CA 1
ATOM 2016 C C . PHE A 1 251 ? -0.105 13.083 19.715 1.00 45.72 251 PHE A C 1
ATOM 2018 O O . PHE A 1 251 ? -1.198 13.328 20.212 1.00 45.72 251 PHE A O 1
ATOM 2025 N N . TYR A 1 252 ? -0.014 12.307 18.628 1.00 44.94 252 TYR A N 1
ATOM 2026 C CA . TYR A 1 252 ? -1.204 11.755 17.959 1.00 44.94 252 TYR A CA 1
ATOM 2027 C C . TYR A 1 252 ? -1.859 10.632 18.751 1.00 44.94 252 TYR A C 1
ATOM 2029 O O . TYR A 1 252 ? -3.074 10.484 18.684 1.00 44.94 252 TYR A O 1
ATOM 2037 N N . ARG A 1 253 ? -1.080 9.857 19.517 1.00 47.94 253 ARG A N 1
ATOM 2038 C CA . ARG A 1 253 ? -1.640 8.866 20.442 1.00 47.94 253 ARG A CA 1
ATOM 2039 C C . ARG A 1 253 ? -2.513 9.535 21.496 1.00 47.94 253 ARG A C 1
ATOM 2041 O O . ARG A 1 253 ? -3.575 9.010 21.799 1.00 47.94 253 ARG A O 1
ATOM 2048 N N . GLU A 1 254 ? -2.092 10.691 22.004 1.00 50.25 254 GLU A N 1
ATOM 2049 C CA . GLU A 1 254 ? -2.874 11.489 22.949 1.00 50.25 254 GLU A CA 1
ATOM 2050 C C . GLU A 1 254 ? -4.092 12.136 22.286 1.00 50.25 254 GLU A C 1
ATOM 2052 O O . GLU A 1 254 ? -5.181 12.030 22.836 1.00 50.25 254 GLU A O 1
ATOM 2057 N N . ILE A 1 255 ? -3.969 12.704 21.081 1.00 50.97 255 ILE A N 1
ATOM 2058 C CA . ILE A 1 255 ? -5.108 13.324 20.378 1.00 50.97 255 ILE A CA 1
ATOM 2059 C C . ILE A 1 255 ? -6.144 12.299 19.912 1.00 50.97 255 ILE A C 1
ATOM 2061 O O . ILE A 1 255 ? -7.332 12.529 20.110 1.00 50.97 255 ILE A O 1
ATOM 2065 N N . LEU A 1 256 ? -5.739 11.164 19.333 1.00 47.09 256 LEU A N 1
ATOM 2066 C CA . LEU A 1 256 ? -6.672 10.099 18.941 1.00 47.09 256 LEU A CA 1
ATOM 2067 C C . LEU A 1 256 ? -7.365 9.508 20.168 1.00 47.09 256 LEU A C 1
ATOM 2069 O O . LEU A 1 256 ? -8.574 9.306 20.152 1.00 47.09 256 LEU A O 1
ATOM 2073 N N . ALA A 1 257 ? -6.632 9.311 21.263 1.00 51.28 257 ALA A N 1
ATOM 2074 C CA . ALA A 1 257 ? -7.216 8.941 22.546 1.00 51.28 257 ALA A CA 1
ATOM 2075 C C . ALA A 1 257 ? -8.220 9.982 23.066 1.00 51.28 257 ALA A C 1
ATOM 2077 O O . ALA A 1 257 ? -9.276 9.626 23.590 1.00 51.28 257 ALA A O 1
ATOM 2078 N N . GLN A 1 258 ? -7.909 11.268 22.916 1.00 49.09 258 GLN A N 1
ATOM 2079 C CA . GLN A 1 258 ? -8.761 12.379 23.333 1.00 49.09 258 GLN A CA 1
ATOM 2080 C C . GLN A 1 258 ? -9.990 12.531 22.420 1.00 49.09 258 GLN A C 1
ATOM 2082 O O . GLN A 1 258 ? -11.073 12.861 22.902 1.00 49.09 258 GLN A O 1
ATOM 2087 N N . GLN A 1 259 ? -9.859 12.206 21.130 1.00 51.03 259 GLN A N 1
ATOM 2088 C CA . GLN A 1 259 ? -10.952 12.114 20.159 1.00 51.03 259 GLN A CA 1
ATOM 2089 C C . GLN A 1 259 ? -11.864 10.914 20.422 1.00 51.03 259 GLN A C 1
ATOM 2091 O O . GLN A 1 259 ? -13.079 11.053 20.343 1.00 51.03 259 GLN A O 1
ATOM 2096 N N . ILE A 1 260 ? -11.310 9.762 20.804 1.00 53.41 260 ILE A N 1
ATOM 2097 C CA . ILE A 1 260 ? -12.093 8.597 21.242 1.00 53.41 260 ILE A CA 1
ATOM 2098 C C . ILE A 1 260 ? -12.826 8.919 22.558 1.00 53.41 260 ILE A C 1
ATOM 2100 O O . ILE A 1 260 ? -14.006 8.606 22.697 1.00 53.41 260 ILE A O 1
ATOM 2104 N N . LYS A 1 261 ? -12.188 9.644 23.492 1.00 49.56 261 LYS A N 1
ATOM 2105 C CA . LYS A 1 261 ? -12.848 10.170 24.704 1.00 49.56 261 LYS A CA 1
ATOM 2106 C C . LYS A 1 261 ? -14.004 11.122 24.397 1.00 49.56 261 LYS A C 1
ATOM 2108 O O . LYS A 1 261 ? -15.029 11.062 25.063 1.00 49.56 261 LYS A O 1
ATOM 2113 N N . THR A 1 262 ? -13.848 12.004 23.412 1.00 51.00 262 THR A N 1
ATOM 2114 C CA . THR A 1 262 ? -14.922 12.927 22.998 1.00 51.00 262 THR A CA 1
ATOM 2115 C C . THR A 1 262 ? -16.001 12.246 22.159 1.00 51.00 262 THR A C 1
ATOM 2117 O O . THR A 1 262 ? -17.112 12.753 22.102 1.00 51.00 262 THR A O 1
ATOM 2120 N N . GLN A 1 263 ? -15.724 11.084 21.562 1.00 52.78 263 GLN A N 1
ATOM 2121 C CA . GLN A 1 263 ? -16.729 10.252 20.891 1.00 52.78 263 GLN A CA 1
ATOM 2122 C C . GLN A 1 263 ? -17.597 9.438 21.857 1.00 52.78 263 GLN A C 1
ATOM 2124 O O . GLN A 1 263 ? -18.743 9.153 21.525 1.00 52.78 263 GLN A O 1
ATOM 2129 N N . LEU A 1 264 ? -17.086 9.090 23.044 1.00 51.81 264 LEU A N 1
ATOM 2130 C CA . LEU A 1 264 ? -17.862 8.401 24.085 1.00 51.81 264 LEU A CA 1
ATOM 2131 C C . LEU A 1 264 ? -18.903 9.309 24.761 1.00 51.81 264 LEU A C 1
ATOM 2133 O O . LEU A 1 264 ? -19.891 8.811 25.291 1.00 51.81 264 LEU A O 1
ATOM 2137 N N . ASN A 1 265 ? -18.737 10.631 24.670 1.00 51.38 265 ASN A N 1
ATOM 2138 C CA . ASN A 1 265 ? -19.744 11.603 25.083 1.00 51.38 265 ASN A CA 1
ATOM 2139 C C . ASN A 1 265 ? -20.428 12.167 23.835 1.00 51.38 265 ASN A C 1
ATOM 2141 O O . ASN A 1 265 ? -19.869 13.047 23.189 1.00 51.38 265 ASN A O 1
ATOM 2145 N N . THR A 1 266 ? -21.603 11.624 23.493 1.00 54.12 266 THR A N 1
ATOM 2146 C CA . THR A 1 266 ? -22.580 12.107 22.489 1.00 54.12 266 THR A CA 1
ATOM 2147 C C . THR A 1 266 ? -22.180 13.413 21.787 1.00 54.12 266 THR A C 1
ATOM 2149 O O . THR A 1 266 ? -22.593 14.500 22.196 1.00 54.12 266 THR A O 1
ATOM 2152 N N . SER A 1 267 ? -21.342 13.321 20.749 1.00 59.81 267 SER A N 1
ATOM 2153 C CA . SER A 1 267 ? -20.962 14.492 19.955 1.00 59.81 267 SER A CA 1
ATOM 2154 C C . SER A 1 267 ? -22.213 15.041 19.267 1.00 59.81 267 SER A C 1
ATOM 2156 O O . SER A 1 267 ? -22.995 14.268 18.710 1.00 59.81 267 SER A O 1
ATOM 2158 N N . SER A 1 268 ? -22.421 16.359 19.299 1.00 73.81 268 SER A N 1
ATOM 2159 C CA . SER A 1 268 ? -23.550 16.957 18.579 1.00 73.81 268 SER A CA 1
ATOM 2160 C C . SER A 1 268 ? -23.414 16.687 17.077 1.00 73.81 268 SER A C 1
ATOM 2162 O O . SER A 1 268 ? -22.301 16.581 16.552 1.00 73.81 268 SER A O 1
ATOM 2164 N N . MET A 1 269 ? -24.542 16.592 16.367 1.00 68.31 269 MET A N 1
ATOM 2165 C CA . MET A 1 269 ? -24.547 16.388 14.911 1.00 68.31 269 MET A CA 1
ATOM 2166 C C . MET A 1 269 ? -23.660 17.409 14.183 1.00 68.31 269 MET A C 1
ATOM 2168 O O . MET A 1 269 ? -22.941 17.041 13.260 1.00 68.31 269 MET A O 1
ATOM 2172 N N . ASP A 1 270 ? -23.608 18.653 14.661 1.00 69.38 270 ASP A N 1
ATOM 2173 C CA . ASP A 1 270 ? -22.750 19.701 14.096 1.00 69.38 270 ASP A CA 1
ATOM 2174 C C . ASP A 1 270 ? -21.253 19.381 14.215 1.00 69.38 270 ASP A C 1
ATOM 2176 O O . ASP A 1 270 ? -20.480 19.635 13.292 1.00 69.38 270 ASP A O 1
ATOM 2180 N N . GLN A 1 271 ? -20.810 18.789 15.327 1.00 68.44 271 GLN A N 1
ATOM 2181 C CA . GLN A 1 271 ? -19.415 18.369 15.490 1.00 68.44 271 GLN A CA 1
ATOM 2182 C C . GLN A 1 271 ? -19.070 17.199 14.567 1.00 68.44 271 GLN A C 1
ATOM 2184 O O . GLN A 1 271 ? -17.966 17.151 14.020 1.00 68.44 271 GLN A O 1
ATOM 2189 N N . ILE A 1 272 ? -20.010 16.272 14.366 1.00 66.81 272 ILE A N 1
ATOM 2190 C CA . ILE A 1 272 ? -19.852 15.161 13.421 1.00 66.81 272 ILE A CA 1
ATOM 2191 C C . ILE A 1 272 ? -19.741 15.707 11.995 1.00 66.81 272 ILE A C 1
ATOM 2193 O O . ILE A 1 272 ? -18.793 15.365 11.288 1.00 66.81 272 ILE A O 1
ATOM 2197 N N . LEU A 1 273 ? -20.642 16.608 11.598 1.00 64.12 273 LEU A N 1
ATOM 2198 C CA . LEU A 1 273 ? -20.644 17.230 10.273 1.00 64.12 273 LEU A CA 1
ATOM 2199 C C . LEU A 1 273 ? -19.369 18.036 10.010 1.00 64.12 273 LEU A C 1
ATOM 2201 O O . LEU A 1 273 ? -18.780 17.905 8.939 1.00 64.12 273 LEU A O 1
ATOM 2205 N N . ASN A 1 274 ? -18.885 18.804 10.990 1.00 67.00 274 ASN A N 1
ATOM 2206 C CA . ASN A 1 274 ? -17.626 19.540 10.862 1.00 67.00 274 ASN A CA 1
ATOM 2207 C C . ASN A 1 274 ? -16.430 18.599 10.667 1.00 67.00 274 ASN A C 1
ATOM 2209 O O . ASN A 1 274 ? -15.614 18.811 9.771 1.00 67.00 274 ASN A O 1
ATOM 2213 N N . ARG A 1 275 ? -16.359 17.505 11.437 1.00 66.50 275 ARG A N 1
ATOM 2214 C CA . ARG A 1 275 ? -15.304 16.491 11.282 1.00 66.50 275 ARG A CA 1
ATOM 2215 C C . ARG A 1 275 ? -15.370 15.788 9.931 1.00 66.50 275 ARG A C 1
ATOM 2217 O O . ARG A 1 275 ? -14.332 15.591 9.307 1.00 66.50 275 ARG A O 1
ATOM 2224 N N . MET A 1 276 ? -16.567 15.423 9.471 1.00 59.97 276 MET A N 1
ATOM 2225 C CA . MET A 1 276 ? -16.759 14.873 8.126 1.00 59.97 276 MET A CA 1
ATOM 2226 C C . MET A 1 276 ? -16.297 15.876 7.070 1.00 59.97 276 MET A C 1
ATOM 2228 O O . MET A 1 276 ? -15.561 15.502 6.163 1.00 59.97 276 MET A O 1
ATOM 2232 N N . GLY A 1 277 ? -16.647 17.155 7.224 1.00 64.19 277 GLY A N 1
ATOM 2233 C CA . GLY A 1 277 ? -16.179 18.232 6.358 1.00 64.19 277 GLY A CA 1
ATOM 2234 C C . GLY A 1 277 ? -14.653 18.314 6.290 1.00 64.19 277 GLY A C 1
ATOM 2235 O O . GLY A 1 277 ? -14.095 18.423 5.201 1.00 64.19 277 GLY A O 1
ATOM 2236 N N . ASP A 1 278 ? -13.961 18.200 7.422 1.00 61.38 278 ASP A N 1
ATOM 2237 C CA . ASP A 1 278 ? -12.497 18.236 7.461 1.00 61.38 278 ASP A CA 1
ATOM 2238 C C . ASP A 1 278 ? -11.848 16.986 6.852 1.00 61.38 278 ASP A C 1
ATOM 2240 O O . ASP A 1 278 ? -10.876 17.107 6.102 1.00 61.38 278 ASP A O 1
ATOM 2244 N N . VAL A 1 279 ? -12.416 15.796 7.081 1.00 64.62 279 VAL A N 1
ATOM 2245 C CA . VAL A 1 279 ? -11.976 14.559 6.410 1.00 64.62 279 VAL A CA 1
ATOM 2246 C C . VAL A 1 279 ? -12.171 14.671 4.897 1.00 64.62 279 VAL A C 1
ATOM 2248 O O . VAL A 1 279 ? -11.260 14.343 4.142 1.00 64.62 279 VAL A O 1
ATOM 2251 N N . MET A 1 280 ? -13.306 15.197 4.433 1.00 67.00 280 MET A N 1
ATOM 2252 C CA . MET A 1 280 ? -13.575 15.385 3.004 1.00 67.00 280 MET A CA 1
ATOM 2253 C C . MET A 1 280 ? -12.613 16.389 2.358 1.00 67.00 280 MET A C 1
ATOM 2255 O O . MET A 1 280 ? -12.123 16.143 1.255 1.00 67.00 280 MET A O 1
ATOM 2259 N N . LYS A 1 281 ? -12.271 17.487 3.049 1.00 67.88 281 LYS A N 1
ATOM 2260 C CA . LYS A 1 281 ? -11.221 18.415 2.591 1.00 67.88 281 LYS A CA 1
ATOM 2261 C C . LYS A 1 281 ? -9.874 17.706 2.468 1.00 67.88 281 LYS A C 1
ATOM 2263 O O . LYS A 1 281 ? -9.187 17.881 1.467 1.00 67.88 281 LYS A O 1
ATOM 2268 N N . PHE A 1 282 ? -9.502 16.894 3.458 1.00 69.62 282 PHE A N 1
ATOM 2269 C CA . PHE A 1 282 ? -8.257 16.128 3.424 1.00 69.62 282 PHE A CA 1
ATOM 2270 C C . PHE A 1 282 ? -8.227 15.134 2.254 1.00 69.62 282 PHE A C 1
ATOM 2272 O O . PHE A 1 282 ? -7.242 15.092 1.520 1.00 69.62 282 PHE A O 1
ATOM 2279 N N . LEU A 1 283 ? -9.324 14.408 2.013 1.00 67.94 283 LEU A N 1
ATOM 2280 C CA . LEU A 1 283 ? -9.459 13.506 0.865 1.00 67.94 283 LEU A CA 1
ATOM 2281 C C . LEU A 1 283 ? -9.329 14.244 -0.474 1.00 67.94 283 LEU A C 1
ATOM 2283 O O . LEU A 1 283 ? -8.670 13.747 -1.381 1.00 67.94 283 LEU A O 1
ATOM 2287 N N . SER A 1 284 ? -9.895 15.447 -0.596 1.00 73.75 284 SER A N 1
ATOM 2288 C CA . SER A 1 284 ? -9.748 16.275 -1.801 1.00 73.75 284 SER A CA 1
ATOM 2289 C C . SER A 1 284 ? -8.293 16.699 -2.048 1.00 73.75 284 SER A C 1
ATOM 2291 O O . SER A 1 284 ? -7.825 16.682 -3.190 1.00 73.75 284 SER A O 1
ATOM 2293 N N . VAL A 1 285 ? -7.553 17.030 -0.984 1.00 75.75 285 VAL A N 1
ATOM 2294 C CA . VAL A 1 285 ? -6.114 17.325 -1.075 1.00 75.75 285 VAL A CA 1
ATOM 2295 C C . VAL A 1 285 ? -5.331 16.091 -1.524 1.00 75.75 285 VAL A C 1
ATOM 2297 O O . VAL A 1 285 ? -4.467 16.215 -2.389 1.00 75.75 285 VAL A O 1
ATOM 2300 N N . ILE A 1 286 ? -5.653 14.908 -0.991 1.00 74.69 286 ILE A N 1
ATOM 2301 C CA . ILE A 1 286 ? -5.027 13.646 -1.410 1.00 74.69 286 ILE A CA 1
ATOM 2302 C C . ILE A 1 286 ? -5.311 13.352 -2.881 1.00 74.69 286 ILE A C 1
ATOM 2304 O O . ILE A 1 286 ? -4.393 12.987 -3.599 1.00 74.69 286 ILE A O 1
ATOM 2308 N N . GLU A 1 287 ? -6.540 13.551 -3.360 1.00 80.69 287 GLU A N 1
ATOM 2309 C CA . GLU A 1 287 ? -6.861 13.317 -4.774 1.00 80.69 287 GLU A CA 1
ATOM 2310 C C . GLU A 1 287 ? -6.071 14.264 -5.691 1.00 80.69 287 GLU A C 1
ATOM 2312 O O . GLU A 1 287 ? -5.593 13.870 -6.751 1.00 80.69 287 GLU A O 1
ATOM 2317 N N . THR A 1 288 ? -5.868 15.511 -5.258 1.00 80.31 288 THR A N 1
ATOM 2318 C CA . THR A 1 288 ? -5.037 16.471 -5.999 1.00 80.31 288 THR A CA 1
ATOM 2319 C C . THR A 1 288 ? -3.567 16.041 -6.017 1.00 80.31 288 THR A C 1
ATOM 2321 O O . THR A 1 288 ? -2.921 16.121 -7.060 1.00 80.31 288 THR A O 1
ATOM 2324 N N . ALA A 1 289 ? -3.040 15.576 -4.878 1.00 77.81 289 ALA A N 1
ATOM 2325 C CA . ALA A 1 289 ? -1.673 15.068 -4.768 1.00 77.81 289 ALA A CA 1
ATOM 2326 C C . ALA A 1 289 ? -1.469 13.825 -5.643 1.00 77.81 289 ALA A C 1
ATOM 2328 O O . ALA A 1 289 ? -0.546 13.801 -6.452 1.00 77.81 289 ALA A O 1
ATOM 2329 N N . LYS A 1 290 ? -2.402 12.873 -5.570 1.00 87.25 290 LYS A N 1
ATOM 2330 C CA . LYS A 1 290 ? -2.457 11.688 -6.424 1.00 87.25 290 LYS A CA 1
ATOM 2331 C C . LYS A 1 290 ? -2.365 12.056 -7.899 1.00 87.25 290 LYS A C 1
ATOM 2333 O O . LYS A 1 290 ? -1.539 11.482 -8.591 1.00 87.25 290 LYS A O 1
ATOM 2338 N N . ASN A 1 291 ? -3.179 12.997 -8.386 1.00 86.19 291 ASN A N 1
ATOM 2339 C CA . ASN A 1 291 ? -3.158 13.377 -9.804 1.00 86.19 291 ASN A CA 1
ATOM 2340 C C . ASN A 1 291 ? -1.782 13.913 -10.229 1.00 86.19 291 ASN A C 1
ATOM 2342 O O . ASN A 1 291 ? -1.266 13.533 -11.274 1.00 86.19 291 ASN A O 1
ATOM 2346 N N . LEU A 1 292 ? -1.160 14.747 -9.389 1.00 85.06 292 LEU A N 1
ATOM 2347 C CA . LEU A 1 292 ? 0.183 15.266 -9.652 1.00 85.06 292 LEU A CA 1
ATOM 2348 C C . LEU A 1 292 ? 1.243 14.152 -9.669 1.00 85.06 292 LEU A C 1
ATOM 2350 O O . LEU A 1 292 ? 2.165 14.185 -10.486 1.00 85.06 292 LEU A O 1
ATOM 2354 N N . GLU A 1 293 ? 1.136 13.182 -8.761 1.00 86.94 293 GLU A N 1
ATOM 2355 C CA . GLU A 1 293 ? 2.043 12.036 -8.721 1.00 86.94 293 GLU A CA 1
ATOM 2356 C C . GLU A 1 293 ? 1.829 11.090 -9.904 1.00 86.94 293 GLU A C 1
ATOM 2358 O O . GLU A 1 293 ? 2.807 10.698 -10.541 1.00 86.94 293 GLU A O 1
ATOM 2363 N N . ASP A 1 294 ? 0.579 10.766 -10.240 1.00 89.50 294 ASP A N 1
ATOM 2364 C CA . ASP A 1 294 ? 0.217 9.918 -11.378 1.00 89.50 294 ASP A CA 1
ATOM 2365 C C . ASP A 1 294 ?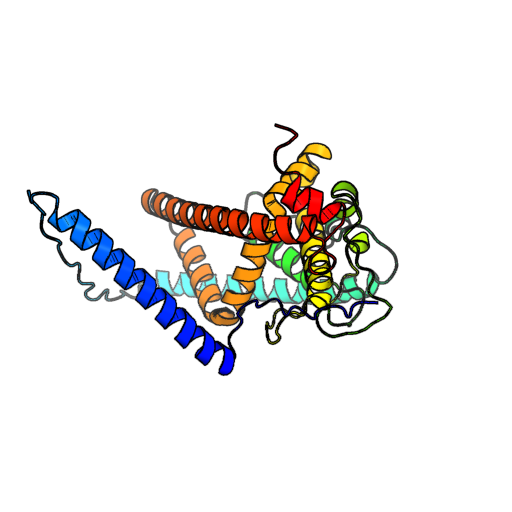 0.753 10.493 -12.697 1.00 89.50 294 ASP A C 1
ATOM 2367 O O . ASP A 1 294 ? 1.287 9.733 -13.506 1.00 89.50 294 ASP A O 1
ATOM 2371 N N . ASP A 1 295 ? 0.713 11.814 -12.897 1.00 89.25 295 ASP A N 1
ATOM 2372 C CA . ASP A 1 295 ? 1.331 12.469 -14.059 1.00 89.25 295 ASP A CA 1
ATOM 2373 C C . ASP A 1 295 ? 2.851 12.227 -14.097 1.00 89.25 295 ASP A C 1
ATOM 2375 O O . ASP A 1 295 ? 3.422 11.855 -15.130 1.00 89.25 295 ASP A O 1
ATOM 2379 N N . GLY A 1 296 ? 3.520 12.387 -12.951 1.00 90.31 296 GLY A N 1
ATOM 2380 C CA . GLY A 1 296 ? 4.951 12.128 -12.810 1.00 90.31 296 GLY A CA 1
ATOM 2381 C C . GLY A 1 296 ? 5.312 10.669 -13.098 1.00 90.31 296 GLY A C 1
ATOM 2382 O O . GLY A 1 296 ? 6.209 10.395 -13.901 1.00 90.31 296 GLY A O 1
ATOM 2383 N N . PHE A 1 297 ? 4.586 9.727 -12.495 1.00 92.31 297 PHE A N 1
ATOM 2384 C CA . PHE A 1 297 ? 4.774 8.293 -12.710 1.00 92.31 297 PHE A CA 1
ATOM 2385 C C . PHE A 1 297 ? 4.430 7.859 -14.136 1.00 92.31 297 PHE A C 1
ATOM 2387 O O . PHE A 1 297 ? 5.114 6.992 -14.683 1.00 92.31 297 PHE A O 1
ATOM 2394 N N . SER A 1 298 ? 3.439 8.483 -14.773 1.00 92.94 298 SER A N 1
ATOM 2395 C CA . SER A 1 298 ? 3.096 8.242 -16.176 1.00 92.94 298 SER A CA 1
ATOM 2396 C C . SER A 1 298 ? 4.251 8.615 -17.093 1.00 92.94 298 SER A C 1
ATOM 2398 O O . SER A 1 298 ? 4.660 7.808 -17.925 1.00 92.94 298 SER A O 1
ATOM 2400 N N . VAL A 1 299 ? 4.857 9.791 -16.896 1.00 93.50 299 VAL A N 1
ATOM 2401 C CA . VAL A 1 299 ? 6.065 10.201 -17.631 1.00 93.50 299 VAL A CA 1
ATOM 2402 C C . VAL A 1 299 ? 7.210 9.223 -17.367 1.00 93.50 299 VAL A C 1
ATOM 2404 O O . VAL A 1 299 ? 7.884 8.796 -18.307 1.00 93.50 299 VAL A O 1
ATOM 2407 N N . MET A 1 300 ? 7.428 8.827 -16.110 1.00 93.44 300 MET A N 1
ATOM 2408 C CA . MET A 1 300 ? 8.485 7.868 -15.786 1.00 93.44 300 MET A CA 1
ATOM 2409 C C . MET A 1 300 ? 8.274 6.517 -16.472 1.00 93.44 300 MET A C 1
ATOM 2411 O O . MET A 1 300 ? 9.226 5.948 -16.998 1.00 93.44 300 MET A O 1
ATOM 2415 N N . THR A 1 301 ? 7.035 6.041 -16.525 1.00 93.50 301 THR A N 1
ATOM 2416 C CA . THR A 1 301 ? 6.670 4.766 -17.149 1.00 93.50 301 THR A CA 1
ATOM 2417 C C . THR A 1 301 ? 6.787 4.837 -18.675 1.00 93.50 301 THR A C 1
ATOM 2419 O O . THR A 1 301 ? 7.431 3.979 -19.277 1.00 93.50 301 THR A O 1
ATOM 2422 N N . LEU A 1 302 ? 6.242 5.882 -19.311 1.00 94.00 302 LEU A N 1
ATOM 2423 C CA . LEU A 1 302 ? 6.246 6.057 -20.772 1.00 94.00 302 LEU A CA 1
ATOM 2424 C C . LEU A 1 302 ? 7.655 6.226 -21.353 1.00 94.00 302 LEU A C 1
ATOM 2426 O O . LEU A 1 302 ? 7.950 5.692 -22.419 1.00 94.00 302 LEU A O 1
ATOM 2430 N N . PHE A 1 303 ? 8.530 6.960 -20.662 1.00 95.44 303 PHE A N 1
ATOM 2431 C CA . PHE A 1 303 ? 9.901 7.219 -21.119 1.00 95.44 303 PHE A CA 1
ATOM 2432 C C . PHE A 1 303 ? 10.942 6.296 -20.473 1.00 95.44 303 PHE A C 1
ATOM 2434 O O . PHE A 1 303 ? 12.143 6.549 -20.593 1.00 95.44 303 PHE A O 1
ATOM 2441 N N . ASN A 1 304 ? 10.492 5.251 -19.773 1.00 94.50 304 ASN A N 1
ATOM 2442 C CA . ASN A 1 304 ? 11.322 4.312 -19.023 1.00 94.50 304 ASN A CA 1
ATOM 2443 C C . ASN A 1 304 ? 12.370 4.992 -18.109 1.00 94.50 304 ASN A C 1
ATOM 2445 O O . ASN A 1 304 ? 13.532 4.586 -18.009 1.00 94.50 304 ASN A O 1
ATOM 2449 N N . ILE A 1 305 ? 11.978 6.077 -17.440 1.00 92.62 305 ILE A N 1
ATOM 2450 C CA . ILE A 1 305 ? 12.827 6.753 -16.459 1.00 92.62 305 ILE A CA 1
ATOM 2451 C C . ILE A 1 305 ? 12.906 5.869 -15.219 1.00 92.62 305 ILE A C 1
ATOM 2453 O O . ILE A 1 305 ? 11.885 5.430 -14.700 1.00 92.62 305 ILE A O 1
ATOM 2457 N N . ALA A 1 306 ? 14.125 5.655 -14.716 1.00 90.88 306 ALA A N 1
ATOM 2458 C CA . ALA A 1 306 ? 14.378 4.803 -13.552 1.00 90.88 306 ALA A CA 1
ATOM 2459 C C . ALA A 1 306 ? 13.929 3.341 -13.738 1.00 90.88 306 ALA A C 1
ATOM 2461 O O . ALA A 1 306 ? 13.648 2.667 -12.754 1.00 90.88 306 ALA A O 1
ATOM 2462 N N . ASP A 1 307 ? 13.899 2.855 -14.985 1.00 92.56 307 ASP A N 1
ATOM 2463 C CA . ASP A 1 307 ? 13.515 1.478 -15.325 1.00 92.56 307 ASP A CA 1
ATOM 2464 C C . ASP A 1 307 ? 12.070 1.120 -14.902 1.00 92.56 307 ASP A C 1
ATOM 2466 O O . ASP A 1 307 ? 11.755 -0.011 -14.524 1.00 92.56 307 ASP A O 1
ATOM 2470 N N . MET A 1 308 ? 11.190 2.127 -14.922 1.00 94.62 308 MET A N 1
ATOM 2471 C CA . MET A 1 308 ? 9.782 2.032 -14.524 1.00 94.62 308 MET A CA 1
ATOM 2472 C C . MET A 1 308 ? 8.854 1.523 -15.630 1.00 94.62 308 MET A C 1
ATOM 2474 O O . MET A 1 308 ? 7.651 1.425 -15.412 1.00 94.62 308 MET A O 1
ATOM 2478 N N . GLN A 1 309 ? 9.371 1.195 -16.813 1.00 94.94 309 GLN A N 1
ATOM 2479 C CA . GLN A 1 309 ? 8.561 0.545 -17.836 1.00 94.94 309 GLN A CA 1
ATOM 2480 C C . GLN A 1 309 ? 8.161 -0.867 -17.373 1.00 94.94 309 GLN A C 1
ATOM 2482 O O . GLN A 1 309 ? 8.974 -1.632 -16.847 1.00 94.94 309 GLN A O 1
ATOM 2487 N N . GLY A 1 310 ? 6.888 -1.205 -17.549 1.00 95.31 310 GLY A N 1
ATOM 2488 C CA . GLY A 1 310 ? 6.337 -2.519 -17.233 1.00 95.31 310 GLY A CA 1
ATOM 2489 C C . GLY A 1 310 ? 4.814 -2.495 -17.214 1.00 95.31 310 GLY A C 1
ATOM 2490 O O . GLY A 1 310 ? 4.206 -1.422 -17.179 1.00 95.31 310 GLY A O 1
ATOM 2491 N N . GLU A 1 311 ? 4.210 -3.679 -17.242 1.00 96.69 311 GLU A N 1
ATOM 2492 C CA . GLU A 1 311 ? 2.757 -3.846 -17.202 1.00 96.69 311 GLU A CA 1
ATOM 2493 C C . GLU A 1 311 ? 2.128 -3.220 -15.942 1.00 96.69 311 GLU A C 1
ATOM 2495 O O . GLU A 1 311 ? 1.185 -2.440 -16.061 1.00 96.69 311 GLU A O 1
ATOM 2500 N N . LEU A 1 312 ? 2.684 -3.450 -14.745 1.00 96.56 312 LEU A N 1
ATOM 2501 C CA . LEU A 1 312 ? 2.066 -2.991 -13.495 1.00 96.56 312 LEU A CA 1
ATOM 2502 C C . LEU A 1 312 ? 2.052 -1.460 -13.358 1.00 96.56 312 LEU A C 1
ATOM 2504 O O . LEU A 1 312 ? 0.982 -0.907 -13.094 1.00 96.56 312 LEU A O 1
ATOM 2508 N N . PRO A 1 313 ? 3.177 -0.732 -13.544 1.00 96.19 313 PRO A N 1
ATOM 2509 C CA . PRO A 1 313 ? 3.148 0.730 -13.541 1.00 96.19 313 PRO A CA 1
ATOM 2510 C C . PRO A 1 313 ? 2.228 1.297 -14.623 1.00 96.19 313 PRO A C 1
ATOM 2512 O O . PRO A 1 313 ? 1.566 2.305 -14.387 1.00 96.19 313 PRO A O 1
ATOM 2515 N N . TYR A 1 314 ? 2.143 0.648 -15.790 1.00 95.94 314 TYR A N 1
ATOM 2516 C CA . TYR A 1 314 ? 1.236 1.068 -16.855 1.00 95.94 314 TYR A CA 1
ATOM 2517 C C . TYR A 1 314 ? -0.231 0.940 -16.430 1.00 95.94 314 TYR A C 1
ATOM 2519 O O . TYR A 1 314 ? -1.005 1.882 -16.598 1.00 95.94 314 TYR A O 1
ATOM 2527 N N . GLU A 1 315 ? -0.617 -0.188 -15.834 1.00 95.00 315 GLU A N 1
ATOM 2528 C CA . GLU A 1 315 ? -1.976 -0.389 -15.327 1.00 95.00 315 GLU A CA 1
ATOM 2529 C C . GLU A 1 315 ? -2.321 0.564 -14.179 1.00 95.00 315 GLU A C 1
ATOM 2531 O O . GLU A 1 315 ? -3.435 1.086 -14.145 1.00 95.00 315 GLU A O 1
ATOM 2536 N N . ILE A 1 316 ? -1.365 0.846 -13.287 1.00 94.38 316 ILE A N 1
ATOM 2537 C CA . ILE A 1 316 ? -1.576 1.735 -12.139 1.00 94.38 316 ILE A CA 1
ATOM 2538 C C . ILE A 1 316 ? -1.626 3.208 -12.547 1.00 94.38 316 ILE A C 1
ATOM 2540 O O . ILE A 1 316 ? -2.470 3.940 -12.039 1.00 94.38 316 ILE A O 1
ATOM 2544 N N . HIS A 1 317 ? -0.732 3.671 -13.419 1.00 93.62 317 HIS A N 1
ATOM 2545 C CA . HIS A 1 317 ? -0.538 5.106 -13.647 1.00 93.62 317 HIS A CA 1
ATOM 2546 C C . HIS A 1 317 ? -1.097 5.598 -14.987 1.00 93.62 317 HIS A C 1
ATOM 2548 O O . HIS A 1 317 ? -1.526 6.741 -15.064 1.00 93.62 317 HIS A O 1
ATOM 2554 N N . ILE A 1 318 ? -1.160 4.750 -16.024 1.00 92.00 318 ILE A N 1
ATOM 2555 C CA . ILE A 1 318 ? -1.524 5.172 -17.392 1.00 92.00 318 ILE A CA 1
ATOM 2556 C C . ILE A 1 318 ? -2.920 4.687 -17.803 1.00 92.00 318 ILE A C 1
ATOM 2558 O O . ILE A 1 318 ? -3.681 5.431 -18.416 1.00 92.00 318 ILE A O 1
ATOM 2562 N N . ARG A 1 319 ? -3.288 3.439 -17.486 1.00 86.62 319 ARG A N 1
ATOM 2563 C CA . ARG A 1 319 ? -4.519 2.797 -17.994 1.00 86.62 319 ARG A CA 1
ATOM 2564 C C . ARG A 1 319 ? -5.818 3.311 -17.345 1.00 86.62 319 ARG A C 1
ATOM 2566 O O . ARG A 1 319 ? -6.908 2.882 -17.732 1.00 86.62 319 ARG A O 1
ATOM 2573 N N . LYS A 1 320 ? -5.730 4.237 -16.386 1.00 69.06 320 LYS A N 1
ATOM 2574 C CA . LYS A 1 320 ? -6.870 4.856 -15.692 1.00 69.06 320 LYS A CA 1
ATOM 2575 C C . LYS A 1 320 ? -7.745 5.638 -16.687 1.00 69.06 320 LYS A C 1
ATOM 2577 O O . LYS A 1 320 ? -7.488 6.803 -16.960 1.00 69.06 320 LYS A O 1
ATOM 2582 N N . GLY A 1 321 ? -8.774 4.994 -17.248 1.00 54.56 321 GLY A N 1
ATOM 2583 C CA . GLY A 1 321 ? -9.793 5.671 -18.068 1.00 54.56 321 GLY A CA 1
ATOM 2584 C C . GLY A 1 321 ? -10.321 4.936 -19.303 1.00 54.56 321 GLY A C 1
ATOM 2585 O O . GLY A 1 321 ? -11.269 5.419 -19.905 1.00 54.56 321 GLY A O 1
ATOM 2586 N N . PHE A 1 322 ? -9.779 3.776 -19.693 1.00 48.31 322 PHE A N 1
ATOM 2587 C CA . PHE A 1 322 ? -10.226 3.095 -20.928 1.00 48.31 322 PHE A CA 1
ATOM 2588 C C . PHE A 1 322 ? -11.395 2.106 -20.758 1.00 48.31 322 PHE A C 1
ATOM 2590 O O . PHE A 1 322 ? -11.869 1.562 -21.750 1.00 48.31 322 PHE A O 1
ATOM 2597 N N . ASN A 1 323 ? -11.874 1.886 -19.529 1.00 44.03 323 ASN A N 1
ATOM 2598 C CA . ASN A 1 323 ? -12.948 0.926 -19.218 1.00 44.03 323 ASN A CA 1
ATOM 2599 C C . ASN A 1 323 ? -14.167 1.584 -18.527 1.00 44.03 323 ASN A C 1
ATOM 2601 O O . ASN A 1 323 ? -14.834 0.940 -17.709 1.00 44.03 323 ASN A O 1
ATOM 2605 N N . SER A 1 324 ? -14.414 2.876 -18.766 1.00 38.78 324 SER A N 1
ATOM 2606 C CA . SER A 1 324 ? -15.654 3.557 -18.350 1.00 38.78 324 SER A CA 1
ATOM 2607 C C . SER A 1 324 ? -16.689 3.544 -19.459 1.00 38.78 324 SER A C 1
ATOM 2609 O O . SER A 1 324 ? -16.313 3.992 -20.567 1.00 38.78 324 SER A O 1
#

Sequence (324 aa):
MPNPINKKIFLVVHDDRGIANAKTFKAEMEAKTAKHKKIKQEIFESESPEQKPSSSSFKFENLQFCETEGASQALTEYSNAKNRFEKECQKWHSLIVATSKRMFKANSGPLGAVRIIPEYDKSDAVSIANYFVLVEKLCDEYFDCNAVHTISPCSEYSHSTDISASRALSEPRDISARTKIDWSGRFFITSFAFKRIWCRIVGLYMDWTSHIPELRELTIADQIRLVIDRCVPCIDILLGYRKIVRKANNFYREILAQQIKTQLNTSSMDQILNRMGDVMKFLSVIETAKNLEDDGFSVMTLFNIADMQGELPYEIHIRKGFNS

Secondary structure (DSSP, 8-state):
-PPP-----------HHHHHHHHHHHHHHHHHHHHHHHHHHHHHTTS-----PPPPPPP---------HHHHHHHHHHHHHHHHHHHHHHHHHHHHHHHHHHSTTT--S-GGGG--SPPP-TT-HHHHHHHHHHHHHHHHH--SEEEETTT---TT--B-S-S-HHHHHH-GGGTB--EE--TT--SPPPHHHHHHHHHHHHHHHHHHHTT-TGGGGS-HHHHHHHHHHHHHHHHHHHHHHHHHHHHHTTHHHHHHHHHHHHHHS---HHHHHHHHHHHHHHHHHHHHHHHHHHHHHHHHHHTTGGG--SHHHIIIII-TTTT-